Protein AF-A0A7J5J9L0-F1 (afdb_monomer)

Mean predicted aligned error: 13.23 Å

Secondary structure (DSSP, 8-state):
-PPP-PPPGGGG---------GGGEEEEE--TT--TT-PPPEE-TT----SS--TTEEETTSEEEHHHHEEEEE-STT-EEGGGTT--EEEEEEEPPTT-EEEETTEEEEB-TTTEEEETTEEEE-GGGGGG-TT-EEEEEEEEEEPPSSTTPPPEEEEEEEEEEEE--SS-----PPPP-BSSTT--S------SS-EEEEE-HHHHHHHTT-GGGT-SSSSEEEEEEPPEEEEE-TTSSSEEEEEESSHHHHHHHHHTTTTSTTTS-SSHHHHHHHGGGS-S-EEEEEEEESS-GGG-EEEEEEPTT--GGGTTT-B---S-TTT--TT-SS-----

Radius of gyration: 28.11 Å; Cα contacts (8 Å, |Δi|>4): 622; chains: 1; bounding box: 70×34×115 Å

Sequence (339 aa):
TMYGQYTSASDYFTVRRTKASVKSIVNAFTSTNMDENDYPAIITEDGESYDGKSYGCFDYQGVYNVNDSIDAYISGAATVWLKSTNISYTRVFRLLDQNEDYTFNGQPIKTRQGIFEFKDNVLSVKSTNQASAIDEYAAIEVTTTVKPQKEGVKEYEVKNVVFIKAVRPAVNPVFGTVALKPLDAKENFTFAYNSSQARIITLDVRNFEAAIEGRDVIANDNNEYCTFITLNKPVYDAGGSKLVRYESISNQCNQYYWNNGLSQLSNIPAKVTDLAKALETVKNEAVLYYKNGGNNADKDSLFLILTPGANFAQFKNMSLLAGASSYLDWGATEKMTNA

Foldseek 3Di:
DDDDDDDPCPVPDDDDDDDADLVFKFKFWPDPPDDPPDDTQTFDPPGPRPPVDQQQEDAQQDKDQCVNTMFMWGHDPPIGTPVNDPWDKDKDKDWDDQPDQDQDPNDTAGADPVQWDADPRMIHGDPLCSQVQAFHKIKMKMWMWIDDPDPPDDIHIDIGIDIHGHHHDPDDFDAWFQDWAFPDPVPPLPDFFADLAKDKTWTDVSSRSVNSSHPCQQPVALDFAKDKQWWWAFDADPVNPHGDDIDTQCVVVVVLCVVVVVRDRVPVPPDPRVSRRSLSVPAQGKIKMWTRPRSDSVPITIMIMHHRHHGSVRPPDTGRPGHDPPPDDPDDPDDPDDD

Organism: Bacteroides thetaiotaomicron (NCBI:txid818)

Nearest PDB structures (foldseek):
  4j3o-assembly1_C  TM=2.991E-01  e=4.203E-02  Escherichia coli K-12
  3f65-assembly8_H  TM=4.688E-01  e=2.277E+00  Escherichia coli
  3gfu-assembly1_C  TM=3.756E-01  e=2.851E+00  Escherichia coli
  3gew-assembly1_B  TM=3.167E-01  e=3.191E+00  Escherichia coli

pLDDT: mean 71.83, std 16.38, range [22.75, 94.62]

Structure (mmCIF, N/CA/C/O backbone):
data_AF-A0A7J5J9L0-F1
#
_entry.id   AF-A0A7J5J9L0-F1
#
loop_
_atom_site.group_PDB
_atom_site.id
_atom_site.type_symbol
_atom_site.label_atom_id
_atom_site.label_alt_id
_atom_site.label_comp_id
_atom_site.label_asym_id
_atom_site.label_entity_id
_atom_site.label_seq_id
_atom_site.pdbx_PDB_ins_code
_atom_site.Cartn_x
_atom_site.Cartn_y
_atom_site.Cartn_z
_atom_site.occupancy
_atom_site.B_iso_or_equiv
_atom_site.auth_seq_id
_atom_site.auth_comp_id
_atom_site.auth_asym_id
_atom_site.auth_atom_id
_atom_site.pdbx_PDB_model_num
ATOM 1 N N . THR A 1 1 ? 2.197 -9.725 -79.269 1.00 39.50 1 THR A N 1
ATOM 2 C CA . THR A 1 1 ? 3.059 -9.991 -78.099 1.00 39.50 1 THR A CA 1
ATOM 3 C C . THR A 1 1 ? 3.155 -8.699 -77.314 1.00 39.50 1 THR A C 1
ATOM 5 O O . THR A 1 1 ? 3.722 -7.748 -77.835 1.00 39.50 1 THR A O 1
ATOM 8 N N . MET A 1 2 ? 2.486 -8.593 -76.160 1.00 34.38 2 MET A N 1
ATOM 9 C CA . MET A 1 2 ? 2.560 -7.386 -75.324 1.00 34.38 2 MET A CA 1
ATOM 10 C C . MET A 1 2 ? 3.919 -7.349 -74.623 1.00 34.38 2 MET A C 1
ATOM 12 O O . MET A 1 2 ? 4.250 -8.267 -73.877 1.00 34.38 2 MET A O 1
ATOM 16 N N . TYR A 1 3 ? 4.707 -6.309 -74.891 1.00 40.09 3 TYR A N 1
ATOM 17 C CA . TYR A 1 3 ? 5.897 -5.984 -74.112 1.00 40.09 3 TYR A CA 1
ATOM 18 C C . TYR A 1 3 ? 5.454 -5.381 -72.776 1.00 40.09 3 TYR A C 1
ATOM 20 O O . TYR A 1 3 ? 4.673 -4.431 -72.750 1.00 40.09 3 TYR A O 1
ATOM 28 N N . GLY A 1 4 ? 5.924 -5.975 -71.680 1.00 50.28 4 GLY A N 1
ATOM 29 C CA . GLY A 1 4 ? 5.579 -5.582 -70.321 1.00 50.28 4 GLY A CA 1
ATOM 30 C C . GLY A 1 4 ? 6.021 -4.160 -69.988 1.00 50.28 4 GLY A C 1
ATOM 31 O O . GLY A 1 4 ? 7.185 -3.802 -70.151 1.00 50.28 4 GLY A O 1
ATOM 32 N N . GLN A 1 5 ? 5.088 -3.379 -69.458 1.00 48.25 5 GLN A N 1
ATOM 33 C CA . GLN A 1 5 ? 5.399 -2.254 -68.590 1.00 48.25 5 GLN A CA 1
ATOM 34 C C . GLN A 1 5 ? 5.190 -2.739 -67.157 1.00 48.25 5 GLN A C 1
ATOM 36 O O . GLN A 1 5 ? 4.063 -2.989 -66.738 1.00 48.25 5 GLN A O 1
ATOM 41 N N . TYR A 1 6 ? 6.284 -2.935 -66.424 1.00 51.56 6 TYR A N 1
ATOM 42 C CA . TYR A 1 6 ? 6.231 -3.097 -64.977 1.00 51.56 6 TYR A CA 1
ATOM 43 C C . TYR A 1 6 ? 6.195 -1.704 -64.348 1.00 51.56 6 TYR A C 1
ATOM 45 O O . TYR A 1 6 ? 7.098 -0.900 -64.576 1.00 51.56 6 TYR A O 1
ATOM 53 N N . THR A 1 7 ? 5.171 -1.426 -63.548 1.00 49.91 7 THR A N 1
ATOM 54 C CA . THR A 1 7 ? 5.168 -0.309 -62.598 1.00 49.91 7 THR A CA 1
ATOM 55 C C . THR A 1 7 ? 6.139 -0.665 -61.472 1.00 49.91 7 THR A C 1
ATOM 57 O O . THR A 1 7 ? 5.971 -1.703 -60.828 1.00 49.91 7 THR A O 1
ATOM 60 N N . SER A 1 8 ? 7.191 0.126 -61.245 1.00 54.84 8 SER A N 1
ATOM 61 C CA . SER A 1 8 ? 8.093 -0.129 -60.118 1.00 54.84 8 SER A CA 1
ATOM 62 C C . SER A 1 8 ? 7.354 0.113 -58.803 1.00 54.84 8 SER A C 1
ATOM 64 O O . SER A 1 8 ? 6.718 1.144 -58.619 1.00 54.84 8 SER A O 1
ATOM 66 N N . ALA A 1 9 ? 7.477 -0.819 -57.857 1.00 55.97 9 ALA A N 1
ATOM 67 C CA . ALA A 1 9 ? 6.848 -0.774 -56.532 1.00 55.97 9 ALA A CA 1
ATOM 68 C C . ALA A 1 9 ? 7.322 0.388 -55.621 1.00 55.97 9 ALA A C 1
ATOM 70 O O . ALA A 1 9 ? 6.994 0.418 -54.438 1.00 55.97 9 ALA A O 1
ATOM 71 N N . SER A 1 10 ? 8.099 1.340 -56.147 1.00 54.34 10 SER A N 1
ATOM 72 C CA . SER A 1 10 ? 8.588 2.527 -55.436 1.00 54.34 10 SER A CA 1
ATOM 73 C C . SER A 1 10 ? 7.470 3.457 -54.966 1.00 54.34 10 SER A C 1
ATOM 75 O O . SER A 1 10 ? 7.665 4.175 -53.992 1.00 54.34 10 SER A O 1
ATOM 77 N N . ASP A 1 11 ? 6.298 3.403 -55.603 1.00 47.88 11 ASP A N 1
ATOM 78 C CA . ASP A 1 11 ? 5.160 4.276 -55.281 1.00 47.88 11 ASP A CA 1
ATOM 79 C C . ASP A 1 11 ? 4.372 3.813 -54.038 1.00 47.88 11 ASP A C 1
ATOM 81 O O . ASP A 1 11 ? 3.446 4.493 -53.604 1.00 47.88 11 ASP A O 1
ATOM 85 N N . TYR A 1 12 ? 4.748 2.674 -53.436 1.00 51.12 12 TYR A N 1
ATOM 86 C CA . TYR A 1 12 ? 4.038 2.061 -52.304 1.00 51.12 12 TYR A CA 1
ATOM 87 C C . TYR A 1 12 ? 4.840 2.002 -50.993 1.00 51.12 12 TYR A C 1
ATOM 89 O O . TYR A 1 12 ? 4.328 1.489 -49.997 1.00 51.12 12 TYR A O 1
ATOM 97 N N . PHE A 1 13 ? 6.067 2.537 -50.939 1.00 47.81 13 PHE A N 1
ATOM 98 C CA . PHE A 1 13 ? 6.868 2.538 -49.708 1.00 47.81 13 PHE A CA 1
ATOM 99 C C . PHE A 1 13 ? 7.245 3.947 -49.261 1.00 47.81 13 PHE A C 1
ATOM 101 O O . PHE A 1 13 ? 8.077 4.621 -49.865 1.00 47.81 13 PHE A O 1
ATOM 108 N N . THR A 1 14 ? 6.718 4.358 -48.111 1.00 49.88 14 THR A N 1
ATOM 109 C CA . THR A 1 14 ? 7.241 5.518 -47.390 1.00 49.88 14 THR A CA 1
ATOM 110 C C . THR A 1 14 ? 8.507 5.101 -46.640 1.00 49.88 14 THR A C 1
ATOM 112 O O . THR A 1 14 ? 8.437 4.502 -45.568 1.00 49.88 14 THR A O 1
ATOM 115 N N . VAL A 1 15 ? 9.685 5.420 -47.181 1.00 49.12 15 VAL A N 1
ATOM 116 C CA . VAL A 1 15 ? 10.963 5.209 -46.482 1.00 49.12 15 VAL A CA 1
ATOM 117 C C . VAL A 1 15 ? 11.216 6.385 -45.537 1.00 49.12 15 VAL A C 1
ATOM 119 O O . VAL A 1 15 ? 11.607 7.469 -45.967 1.00 49.12 15 VAL A O 1
ATOM 122 N N . ARG A 1 16 ? 11.014 6.190 -44.228 1.00 53.09 16 ARG A N 1
ATOM 123 C CA . ARG A 1 16 ? 11.429 7.165 -43.205 1.00 53.09 16 ARG A CA 1
ATOM 124 C C . ARG A 1 16 ? 12.833 6.825 -42.710 1.00 53.09 16 ARG A C 1
ATOM 126 O O . ARG A 1 16 ? 13.044 5.796 -42.077 1.00 53.09 16 ARG A O 1
ATOM 133 N N . ARG A 1 17 ? 13.804 7.703 -42.976 1.00 53.31 17 ARG A N 1
ATOM 134 C CA . ARG A 1 17 ? 15.160 7.613 -42.413 1.00 53.31 17 ARG A CA 1
ATOM 135 C C . ARG A 1 17 ? 15.233 8.484 -41.163 1.00 53.31 17 ARG A C 1
ATOM 137 O O . ARG A 1 17 ? 15.231 9.704 -41.277 1.00 53.31 17 ARG A O 1
ATOM 144 N N . THR A 1 18 ? 15.335 7.868 -39.988 1.00 59.62 18 THR A N 1
ATOM 145 C CA . THR A 1 18 ? 15.669 8.585 -38.748 1.00 59.62 18 THR A CA 1
ATOM 146 C C . THR A 1 18 ? 17.132 8.342 -38.384 1.00 59.62 18 THR A C 1
ATOM 148 O O . THR A 1 18 ? 17.668 7.259 -38.633 1.00 59.62 18 THR A O 1
ATOM 151 N N . LYS A 1 19 ? 17.811 9.352 -37.833 1.00 62.31 19 LYS A N 1
ATOM 152 C CA . LYS A 1 19 ? 19.174 9.204 -37.310 1.00 62.31 19 LYS A CA 1
ATOM 153 C C . LYS A 1 19 ? 19.069 8.896 -35.821 1.00 62.31 19 LYS A C 1
ATOM 155 O O . LYS A 1 19 ? 18.691 9.772 -35.054 1.00 62.31 19 LYS A O 1
ATOM 160 N N . ALA A 1 20 ? 19.442 7.684 -35.421 1.00 62.50 20 ALA A N 1
ATOM 161 C CA . ALA A 1 20 ? 19.651 7.376 -34.014 1.00 62.50 20 ALA A CA 1
ATOM 162 C C . ALA A 1 20 ? 20.987 7.978 -33.553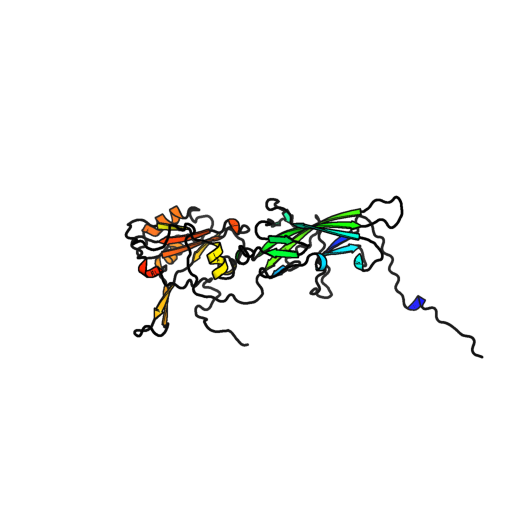 1.00 62.50 20 ALA A C 1
ATOM 164 O O . ALA A 1 20 ? 22.017 7.849 -34.219 1.00 62.50 20 ALA A O 1
ATOM 165 N N . SER A 1 21 ? 20.963 8.663 -32.421 1.00 65.44 21 SER A N 1
ATOM 166 C CA . SER A 1 21 ? 22.127 9.164 -31.707 1.00 65.44 21 SER A CA 1
ATOM 167 C C . SER A 1 21 ? 21.955 8.878 -30.223 1.00 65.44 21 SER A C 1
ATOM 169 O O . SER A 1 21 ? 20.862 8.546 -29.775 1.00 65.44 21 SER A O 1
ATOM 171 N N . VAL A 1 22 ? 23.024 9.071 -29.458 1.00 59.97 22 VAL A N 1
ATOM 172 C CA . VAL A 1 22 ? 23.001 8.900 -28.003 1.00 59.97 22 VAL A CA 1
ATOM 173 C C . VAL A 1 22 ? 21.864 9.697 -27.350 1.00 59.97 22 VAL A C 1
ATOM 175 O O . VAL A 1 22 ? 21.055 9.159 -26.613 1.00 59.97 22 VAL A O 1
ATOM 178 N N . LYS A 1 23 ? 21.677 10.956 -27.753 1.00 68.81 23 LYS A N 1
ATOM 179 C CA . LYS A 1 23 ? 20.629 11.823 -27.192 1.00 68.81 23 LYS A CA 1
ATOM 180 C C . LYS A 1 23 ? 19.210 11.470 -27.636 1.00 68.81 23 LYS A C 1
ATOM 182 O O . LYS A 1 23 ? 18.266 12.085 -27.162 1.00 68.81 23 LYS A O 1
ATOM 187 N N . SER A 1 24 ? 19.063 10.556 -28.591 1.00 75.44 24 SER A N 1
ATOM 188 C CA . SER A 1 24 ? 17.772 10.246 -29.192 1.00 75.44 24 SER A CA 1
ATOM 189 C C . SER A 1 24 ? 17.268 8.853 -28.839 1.00 75.44 24 SER A C 1
ATOM 191 O O . SER A 1 24 ? 16.318 8.424 -29.466 1.00 75.44 24 SER A O 1
ATOM 193 N N . ILE A 1 25 ? 17.904 8.093 -27.945 1.00 80.19 25 ILE A N 1
ATOM 194 C CA . ILE A 1 25 ? 17.360 6.805 -27.488 1.00 80.19 25 ILE A CA 1
ATOM 195 C C . ILE A 1 25 ? 16.854 6.999 -26.069 1.00 80.19 25 ILE A C 1
ATOM 197 O O . ILE A 1 25 ? 17.624 7.356 -25.184 1.00 80.19 25 ILE A O 1
ATOM 201 N N . VAL A 1 26 ? 15.559 6.776 -25.873 1.00 79.75 26 VAL A N 1
ATOM 202 C CA . VAL A 1 26 ? 14.883 6.989 -24.590 1.00 79.75 26 VAL A CA 1
ATOM 203 C C . VAL A 1 26 ? 14.076 5.753 -24.210 1.00 79.75 26 VAL A C 1
ATOM 205 O O . VAL A 1 26 ? 13.593 5.026 -25.085 1.00 79.75 26 VAL A O 1
ATOM 208 N N . ASN A 1 27 ? 13.941 5.505 -22.907 1.00 81.75 27 ASN A N 1
ATOM 209 C CA . ASN A 1 27 ? 13.048 4.473 -22.394 1.00 81.75 27 ASN A CA 1
ATOM 210 C C . ASN A 1 27 ? 11.635 5.022 -22.231 1.00 81.75 27 ASN A C 1
ATOM 212 O O . ASN A 1 27 ? 11.445 6.194 -21.902 1.00 81.75 27 ASN A O 1
ATOM 216 N N . ALA A 1 28 ? 10.650 4.162 -22.469 1.00 79.62 28 ALA A N 1
ATOM 217 C CA . ALA A 1 28 ? 9.250 4.532 -22.373 1.00 79.62 28 ALA A CA 1
ATOM 218 C C . ALA A 1 28 ? 8.378 3.334 -21.988 1.00 79.62 28 ALA A C 1
ATOM 220 O O . ALA A 1 28 ? 8.704 2.182 -22.300 1.00 79.62 28 ALA A O 1
ATOM 221 N N . PHE A 1 29 ? 7.250 3.613 -21.339 1.00 79.38 29 PHE A N 1
ATOM 222 C CA . PHE A 1 29 ? 6.207 2.608 -21.157 1.00 79.38 29 PHE A CA 1
ATOM 223 C C . PHE A 1 29 ? 5.585 2.243 -22.510 1.00 79.38 29 PHE A C 1
ATOM 225 O O . PHE A 1 29 ? 5.386 3.095 -23.369 1.00 79.38 29 PHE A O 1
ATOM 232 N N . THR A 1 30 ? 5.273 0.966 -22.703 1.00 75.56 30 THR A N 1
ATOM 233 C CA . THR A 1 30 ? 4.756 0.407 -23.968 1.00 75.56 30 THR A CA 1
ATOM 234 C C . THR A 1 30 ? 3.252 0.126 -23.937 1.00 75.56 30 THR A C 1
ATOM 236 O O . THR A 1 30 ? 2.756 -0.618 -24.780 1.00 75.56 30 THR A O 1
ATOM 239 N N . SER A 1 31 ? 2.535 0.670 -22.946 1.00 64.75 31 SER A N 1
ATOM 240 C CA . SER A 1 31 ? 1.181 0.240 -22.579 1.00 64.75 31 SER A CA 1
ATOM 241 C C . SER A 1 31 ? 0.209 0.188 -23.760 1.00 64.75 31 SER A C 1
ATOM 243 O O . SER A 1 31 ? 0.094 1.141 -24.524 1.00 64.75 31 SER A O 1
ATOM 245 N N . THR A 1 32 ? -0.557 -0.900 -23.836 1.00 49.41 32 THR A N 1
ATOM 246 C CA . THR A 1 32 ? -1.556 -1.184 -24.881 1.00 49.41 32 THR A CA 1
ATOM 247 C C . THR A 1 32 ? -2.878 -0.428 -24.722 1.00 49.41 32 THR A C 1
ATOM 249 O O . THR A 1 32 ? -3.725 -0.523 -25.602 1.00 49.41 32 THR A O 1
ATOM 252 N N . ASN A 1 33 ? -3.070 0.292 -23.613 1.00 51.16 33 ASN A N 1
ATOM 253 C CA . ASN A 1 33 ? -4.317 0.991 -23.273 1.00 51.16 33 ASN A CA 1
ATOM 254 C C . ASN A 1 33 ? -4.223 2.512 -23.492 1.00 51.16 33 ASN A C 1
ATOM 256 O O . ASN A 1 33 ? -4.966 3.263 -22.866 1.00 51.16 33 ASN A O 1
ATOM 260 N N . MET A 1 34 ? -3.278 2.974 -24.315 1.00 53.22 34 MET A N 1
ATOM 261 C CA . MET A 1 34 ? -3.197 4.384 -24.697 1.00 53.22 34 MET A CA 1
ATOM 262 C C . MET A 1 34 ? -4.278 4.704 -25.722 1.00 53.22 34 MET A C 1
ATOM 264 O O . MET A 1 34 ? -4.490 3.937 -26.664 1.00 53.22 34 MET A O 1
ATOM 268 N N . ASP A 1 35 ? -4.938 5.844 -25.538 1.00 53.62 35 ASP A N 1
ATOM 269 C CA . ASP A 1 35 ? -5.724 6.444 -26.607 1.00 53.62 35 ASP A CA 1
ATOM 270 C C . ASP A 1 35 ? -4.784 6.794 -27.774 1.00 53.62 35 ASP A C 1
ATOM 272 O O . ASP A 1 35 ? -3.584 6.994 -27.577 1.00 53.62 35 ASP A O 1
ATOM 276 N N . GLU A 1 36 ? -5.292 6.888 -29.000 1.00 48.09 36 GLU A N 1
ATOM 277 C CA . GLU A 1 36 ? -4.458 7.089 -30.205 1.00 48.09 36 GLU A CA 1
ATOM 278 C C . GLU A 1 36 ? -3.620 8.387 -30.186 1.00 48.09 36 GLU A C 1
ATOM 280 O O . GLU A 1 36 ? -2.681 8.550 -30.968 1.00 48.09 36 GLU A O 1
ATOM 285 N N . ASN A 1 37 ? -3.942 9.291 -29.257 1.00 52.94 37 ASN A N 1
ATOM 286 C CA . ASN A 1 37 ? -3.277 10.569 -29.033 1.00 52.94 37 ASN A CA 1
ATOM 287 C C . ASN A 1 37 ? -2.330 10.577 -27.814 1.00 52.94 37 ASN A C 1
ATOM 289 O O . ASN A 1 37 ? -1.625 11.568 -27.608 1.00 52.94 37 ASN A O 1
ATOM 293 N N . ASP A 1 38 ? -2.284 9.501 -27.019 1.00 57.00 38 ASP A N 1
ATOM 294 C CA . ASP A 1 38 ? -1.392 9.371 -25.867 1.00 57.00 38 ASP A CA 1
ATOM 295 C C . ASP A 1 38 ? -0.069 8.711 -26.281 1.00 57.00 38 ASP A C 1
ATOM 297 O O . ASP A 1 38 ? 0.012 7.534 -26.630 1.00 57.00 38 ASP A O 1
ATOM 301 N N . TYR A 1 39 ? 1.000 9.505 -26.256 1.00 57.66 39 TYR A N 1
ATOM 302 C CA . TYR A 1 39 ? 2.359 9.040 -26.520 1.00 57.66 39 TYR A CA 1
ATOM 303 C C . TYR A 1 39 ? 2.947 8.320 -25.298 1.00 57.66 39 TYR A C 1
ATOM 305 O O . TYR A 1 39 ? 2.586 8.633 -24.158 1.00 57.66 39 TYR A O 1
ATOM 313 N N . PRO A 1 40 ? 3.906 7.395 -25.501 1.00 62.69 40 PRO A N 1
ATOM 314 C CA . PRO A 1 40 ? 4.523 6.677 -24.400 1.00 62.69 40 PRO A CA 1
ATOM 315 C C . PRO A 1 40 ? 5.248 7.650 -23.467 1.00 62.69 40 PRO A C 1
ATOM 317 O O . PRO A 1 40 ? 6.054 8.464 -23.926 1.00 62.69 40 PRO A O 1
ATOM 320 N N . ALA A 1 41 ? 4.956 7.570 -22.163 1.00 64.94 41 ALA A N 1
ATOM 321 C CA . ALA A 1 41 ? 5.570 8.443 -21.168 1.00 64.94 41 ALA A CA 1
ATOM 322 C C . ALA A 1 41 ? 7.091 8.315 -21.237 1.00 64.94 41 ALA A C 1
ATOM 324 O O . ALA A 1 41 ? 7.650 7.230 -21.048 1.00 64.94 41 ALA A O 1
ATOM 325 N N . ILE A 1 42 ? 7.740 9.428 -21.577 1.00 66.19 42 ILE A N 1
ATOM 326 C CA . ILE A 1 42 ? 9.189 9.501 -21.710 1.00 66.19 42 ILE A CA 1
ATOM 327 C C . ILE A 1 42 ? 9.773 9.497 -20.307 1.00 66.19 42 ILE A C 1
ATOM 329 O O . ILE A 1 42 ? 9.471 10.371 -19.495 1.00 66.19 42 ILE A O 1
ATOM 333 N N . ILE A 1 43 ? 10.614 8.507 -20.039 1.00 65.88 43 ILE A N 1
ATOM 334 C CA . ILE A 1 43 ? 11.257 8.328 -18.747 1.00 65.88 43 ILE A CA 1
ATOM 335 C C . ILE A 1 43 ? 12.667 8.897 -18.892 1.00 65.88 43 ILE A C 1
ATOM 337 O O . ILE A 1 43 ? 13.555 8.209 -19.386 1.00 65.88 43 ILE A O 1
ATOM 341 N N . THR A 1 44 ? 12.857 10.164 -18.535 1.00 58.94 44 THR A N 1
ATOM 342 C CA . THR A 1 44 ? 14.167 10.838 -18.504 1.00 58.94 44 THR A CA 1
ATOM 343 C C . THR A 1 44 ? 14.258 11.728 -17.270 1.00 58.94 44 THR A C 1
ATOM 345 O O . THR A 1 44 ? 13.229 12.216 -16.809 1.00 58.94 44 THR A O 1
ATOM 348 N N . GLU A 1 45 ? 15.474 11.980 -16.777 1.00 50.00 45 GLU A N 1
ATOM 349 C CA . GLU A 1 45 ? 15.756 12.841 -15.608 1.00 50.00 45 GLU A CA 1
ATOM 350 C C . GLU A 1 45 ? 15.112 14.242 -15.720 1.00 50.00 45 GLU A C 1
ATOM 352 O O . GLU A 1 45 ? 14.626 14.773 -14.727 1.00 50.00 45 GLU A O 1
ATOM 357 N N . ASP A 1 46 ? 15.000 14.774 -16.945 1.00 43.28 46 ASP A N 1
ATOM 358 C CA . ASP A 1 46 ? 14.410 16.087 -17.262 1.00 43.28 46 ASP A CA 1
ATOM 359 C C . ASP A 1 46 ? 12.957 16.021 -17.805 1.00 43.28 46 ASP A C 1
ATOM 361 O O . ASP A 1 46 ? 12.446 16.997 -18.354 1.00 43.28 46 ASP A O 1
ATOM 365 N N . GLY A 1 47 ? 12.299 14.856 -17.767 1.00 46.53 47 GLY A N 1
ATOM 366 C CA . GLY A 1 47 ? 10.997 14.651 -18.418 1.00 46.53 47 GLY A CA 1
ATOM 367 C C . GLY A 1 47 ? 9.801 15.153 -17.597 1.00 46.53 47 GLY A C 1
ATOM 368 O O . GLY A 1 47 ? 9.635 14.763 -16.448 1.00 46.53 47 GLY A O 1
ATOM 369 N N . GLU A 1 48 ? 8.891 15.922 -18.209 1.00 42.31 48 GLU A N 1
ATOM 370 C CA . GLU A 1 48 ? 7.639 16.396 -17.572 1.00 42.31 48 GLU A CA 1
ATOM 371 C C . GLU A 1 48 ? 6.564 15.297 -17.381 1.00 42.31 48 GLU A C 1
ATOM 373 O O . GLU A 1 48 ? 5.501 15.536 -16.814 1.00 42.31 48 GLU A O 1
ATOM 378 N N . SER A 1 49 ? 6.807 14.067 -17.847 1.00 45.91 49 SER A N 1
ATOM 379 C CA . SER A 1 49 ? 5.766 13.056 -18.100 1.00 45.91 49 SER A CA 1
ATOM 380 C C . SER A 1 49 ? 5.344 12.202 -16.889 1.00 45.91 49 SER A C 1
ATOM 382 O O . SER A 1 49 ? 4.999 11.028 -17.047 1.00 45.91 49 SER A O 1
ATOM 384 N N . TYR A 1 50 ? 5.297 12.781 -15.692 1.00 47.41 50 TYR A N 1
ATOM 385 C CA . TYR A 1 50 ? 4.523 12.219 -14.577 1.00 47.41 50 TYR A CA 1
ATOM 386 C C . TYR A 1 50 ? 3.258 13.052 -14.399 1.00 47.41 50 TYR A C 1
ATOM 388 O O . TYR A 1 50 ? 3.031 13.705 -13.387 1.00 47.41 50 TYR A O 1
ATOM 396 N N . ASP A 1 51 ? 2.448 13.071 -15.453 1.00 40.56 51 ASP A N 1
ATOM 397 C CA . ASP A 1 51 ? 1.220 13.864 -15.565 1.00 40.56 51 ASP A CA 1
ATOM 398 C C . ASP A 1 51 ? 0.045 13.236 -14.784 1.00 40.56 51 ASP A C 1
ATOM 400 O O . ASP A 1 51 ? -1.089 13.200 -15.242 1.00 40.56 51 ASP A O 1
ATOM 404 N N . GLY A 1 52 ? 0.313 12.582 -13.645 1.00 45.56 52 GLY A N 1
ATOM 405 C CA . GLY A 1 52 ? -0.710 11.827 -12.903 1.00 45.56 52 GLY A CA 1
ATOM 406 C C . GLY A 1 52 ? -1.382 10.695 -13.705 1.00 45.56 52 GLY A C 1
ATOM 407 O O . GLY A 1 52 ? -2.320 10.067 -13.216 1.00 45.56 52 GLY A O 1
ATOM 408 N N . LYS A 1 53 ? -0.909 10.419 -14.927 1.00 48.09 53 LYS A N 1
ATOM 409 C CA . LYS A 1 53 ? -1.389 9.348 -15.799 1.00 48.09 53 LYS A CA 1
ATOM 410 C C . LYS A 1 53 ? -0.959 7.999 -15.219 1.00 48.09 53 LYS A C 1
ATOM 412 O O . LYS A 1 53 ? 0.174 7.849 -14.768 1.00 48.09 53 LYS A O 1
ATOM 417 N N . SER A 1 54 ? -1.854 7.011 -15.245 1.00 53.78 54 SER A N 1
ATOM 418 C CA . SER A 1 54 ? -1.696 5.670 -14.646 1.00 53.78 54 SER A CA 1
ATOM 419 C C . SER A 1 54 ? -0.692 4.757 -15.375 1.00 53.78 54 SER A C 1
ATOM 421 O O . SER A 1 54 ? -0.925 3.558 -15.536 1.00 53.78 54 SER A O 1
ATOM 423 N N . TYR A 1 55 ? 0.420 5.304 -15.867 1.00 61.00 55 TYR A N 1
ATOM 424 C CA . TYR A 1 55 ? 1.471 4.511 -16.489 1.00 61.00 55 TYR A CA 1
ATOM 425 C C . TYR A 1 55 ? 2.211 3.718 -15.415 1.00 61.00 55 TYR A C 1
ATOM 427 O O . TYR A 1 55 ? 2.646 4.270 -14.408 1.00 61.00 55 TYR A O 1
ATOM 435 N N . GLY A 1 56 ? 2.323 2.405 -15.619 1.00 73.19 56 GLY A N 1
ATOM 436 C CA . GLY A 1 56 ? 2.945 1.526 -14.636 1.00 73.19 56 GLY A CA 1
ATOM 437 C C . GLY A 1 56 ? 2.105 1.348 -13.378 1.00 73.19 56 GLY A C 1
ATOM 438 O O . GLY A 1 56 ? 2.625 1.474 -12.281 1.00 73.19 56 GLY A O 1
ATOM 439 N N . CYS A 1 57 ? 0.813 1.063 -13.502 1.00 80.31 57 CYS A N 1
ATOM 440 C CA . CYS A 1 57 ? 0.018 0.564 -12.382 1.00 80.31 57 CYS A CA 1
ATOM 441 C C . CYS A 1 57 ? -0.188 -0.946 -12.514 1.00 80.31 57 CYS A C 1
ATOM 443 O O . CYS A 1 57 ? -0.352 -1.460 -13.622 1.00 80.31 57 CYS A O 1
ATOM 445 N N . PHE A 1 58 ? -0.208 -1.652 -11.390 1.00 84.38 58 PHE A N 1
ATOM 446 C CA . PHE A 1 58 ? -0.565 -3.065 -11.351 1.00 84.38 58 PHE A CA 1
ATOM 447 C C . PHE A 1 58 ? -1.414 -3.368 -10.127 1.00 84.38 58 PHE A C 1
ATOM 449 O O . PHE A 1 58 ? -1.304 -2.691 -9.106 1.00 84.38 58 PHE A O 1
ATOM 456 N N . ASP A 1 59 ? -2.269 -4.380 -10.250 1.00 87.75 59 ASP A N 1
ATOM 457 C CA . ASP A 1 59 ? -3.018 -4.909 -9.116 1.00 87.75 59 ASP A CA 1
ATOM 458 C C . ASP A 1 59 ? -2.034 -5.297 -8.007 1.00 87.75 59 ASP A C 1
ATOM 460 O O . ASP A 1 59 ? -1.106 -6.069 -8.248 1.00 87.75 59 ASP A O 1
ATOM 464 N N . TYR A 1 60 ? -2.233 -4.769 -6.801 1.00 87.06 60 TYR A N 1
ATOM 465 C CA . TYR A 1 60 ? -1.397 -5.059 -5.638 1.00 87.06 60 TYR A CA 1
ATOM 466 C C . TYR A 1 60 ? -1.320 -6.562 -5.298 1.00 87.06 60 TYR A C 1
ATOM 468 O O . TYR A 1 60 ? -0.362 -6.993 -4.654 1.00 87.06 60 TYR A O 1
ATOM 476 N N . GLN A 1 61 ? -2.298 -7.367 -5.731 1.00 88.69 61 GLN A N 1
ATOM 477 C CA . GLN A 1 61 ? -2.284 -8.831 -5.602 1.00 88.69 61 GLN A CA 1
ATOM 478 C C . GLN A 1 61 ? -1.664 -9.548 -6.807 1.00 88.69 61 GLN A C 1
ATOM 480 O O . GLN A 1 61 ? -1.391 -10.749 -6.747 1.00 88.69 61 GLN A O 1
ATOM 485 N N . GLY A 1 62 ? -1.471 -8.826 -7.906 1.00 91.00 62 GLY A N 1
ATOM 486 C CA . GLY A 1 62 ? -0.962 -9.338 -9.162 1.00 91.00 62 GLY A CA 1
ATOM 487 C C . GLY A 1 62 ? 0.555 -9.249 -9.294 1.00 91.00 62 GLY A C 1
ATOM 488 O O . GLY A 1 62 ? 1.309 -9.001 -8.350 1.00 91.00 62 GLY A O 1
ATOM 489 N N . VAL A 1 63 ? 0.995 -9.458 -10.531 1.00 92.56 63 VAL A N 1
ATOM 490 C CA . VAL A 1 63 ? 2.392 -9.347 -10.946 1.00 92.56 63 VAL A CA 1
ATOM 491 C C . VAL A 1 63 ? 2.500 -8.408 -12.142 1.00 92.56 63 VAL A C 1
ATOM 493 O O . VAL A 1 63 ? 1.564 -8.282 -12.932 1.00 92.56 63 VAL A O 1
ATOM 496 N N . TYR A 1 64 ? 3.658 -7.781 -12.306 1.00 90.56 64 TYR A N 1
ATOM 497 C CA . TYR A 1 64 ? 3.932 -6.829 -13.370 1.00 90.56 64 TYR A CA 1
ATOM 498 C C . TYR A 1 64 ? 5.237 -7.181 -14.083 1.00 90.56 64 TYR A C 1
ATOM 500 O O . TYR A 1 64 ? 6.330 -7.051 -13.527 1.00 90.56 64 TYR A O 1
ATOM 508 N N . ASN A 1 65 ? 5.133 -7.648 -15.328 1.00 92.00 65 ASN A N 1
ATOM 509 C CA . ASN A 1 65 ? 6.298 -7.971 -16.145 1.00 92.00 65 ASN A CA 1
ATOM 510 C C . ASN A 1 65 ? 6.884 -6.698 -16.769 1.00 92.00 65 ASN A C 1
ATOM 512 O O . ASN A 1 65 ? 6.289 -6.091 -17.668 1.00 92.00 65 ASN A O 1
ATOM 516 N N . VAL A 1 66 ? 8.081 -6.305 -16.327 1.00 90.25 66 VAL A N 1
ATOM 517 C CA . VAL A 1 66 ? 8.718 -5.078 -16.824 1.00 90.25 66 VAL A CA 1
ATOM 518 C C . VAL A 1 66 ? 9.292 -5.241 -18.233 1.00 90.25 66 VAL A C 1
ATOM 520 O O . VAL A 1 66 ? 9.379 -4.253 -18.959 1.00 90.25 66 VAL A O 1
ATOM 523 N N . ASN A 1 67 ? 9.608 -6.469 -18.671 1.00 89.00 67 ASN A N 1
ATOM 524 C CA . ASN A 1 67 ? 10.082 -6.721 -20.040 1.00 89.00 67 ASN A CA 1
ATOM 525 C C . ASN A 1 67 ? 9.021 -6.417 -21.098 1.00 89.00 67 ASN A C 1
ATOM 527 O O . ASN A 1 67 ? 9.364 -5.935 -22.186 1.00 89.00 67 ASN A O 1
ATOM 531 N N . ASP A 1 68 ? 7.767 -6.722 -20.770 1.00 86.25 68 ASP A N 1
ATOM 532 C CA . ASP A 1 68 ? 6.617 -6.536 -21.655 1.00 86.25 68 ASP A CA 1
ATOM 533 C C . ASP A 1 68 ? 6.128 -5.090 -21.626 1.00 86.25 68 ASP A C 1
ATOM 535 O O . ASP A 1 68 ? 5.523 -4.631 -22.588 1.00 86.25 68 ASP A O 1
ATOM 539 N N . SER A 1 69 ? 6.414 -4.378 -20.533 1.00 83.75 69 SER A N 1
ATOM 540 C CA . SER A 1 69 ? 5.816 -3.078 -20.242 1.00 83.75 69 SER A CA 1
ATOM 541 C C . SER A 1 69 ? 6.728 -1.888 -20.523 1.00 83.75 69 SER A C 1
ATOM 543 O O . SER A 1 69 ? 6.220 -0.787 -20.731 1.00 83.75 69 SER A O 1
ATOM 545 N N . ILE A 1 70 ? 8.051 -2.065 -20.562 1.00 86.50 70 ILE A N 1
ATOM 546 C CA . ILE A 1 70 ? 9.014 -0.963 -20.726 1.00 86.50 70 ILE A CA 1
ATOM 547 C C . ILE A 1 70 ? 9.987 -1.287 -21.841 1.00 86.50 70 ILE A C 1
ATOM 549 O O . ILE A 1 70 ? 10.709 -2.269 -21.742 1.00 86.50 70 ILE A O 1
ATOM 553 N N . ASP A 1 71 ? 10.100 -0.436 -22.853 1.00 88.19 71 ASP A N 1
ATOM 554 C CA . ASP A 1 71 ? 11.026 -0.628 -23.974 1.00 88.19 71 ASP A CA 1
ATOM 555 C C . ASP A 1 71 ? 11.756 0.677 -24.308 1.00 88.19 71 ASP A C 1
ATOM 557 O O . ASP A 1 71 ? 11.623 1.683 -23.608 1.00 88.19 71 ASP A O 1
ATOM 561 N N . ALA A 1 72 ? 12.593 0.645 -25.336 1.00 86.38 72 ALA A N 1
ATOM 562 C CA . ALA A 1 72 ? 13.346 1.790 -25.809 1.00 86.38 72 ALA A CA 1
ATOM 563 C C . ALA A 1 72 ? 12.935 2.162 -27.233 1.00 86.38 72 ALA A C 1
ATOM 565 O O . ALA A 1 72 ? 12.651 1.303 -28.075 1.00 86.38 72 ALA A O 1
ATOM 566 N N . TYR A 1 73 ? 12.938 3.458 -27.518 1.00 82.94 73 TYR A N 1
ATOM 567 C CA . TYR A 1 73 ? 12.641 3.979 -28.844 1.00 82.94 73 TYR A CA 1
ATOM 568 C C . TYR A 1 73 ? 13.587 5.115 -29.226 1.00 82.94 73 TYR A C 1
ATOM 570 O O . TYR A 1 73 ? 14.229 5.741 -28.381 1.00 82.94 73 TYR A O 1
ATOM 578 N N . ILE A 1 74 ? 13.683 5.362 -30.530 1.00 81.94 74 ILE A N 1
ATOM 579 C CA . ILE A 1 74 ? 14.418 6.481 -31.103 1.00 81.94 74 ILE A CA 1
ATOM 580 C C . ILE A 1 74 ? 13.494 7.702 -31.113 1.00 81.94 74 ILE A C 1
ATOM 582 O O . ILE A 1 74 ? 12.572 7.767 -31.933 1.00 81.94 74 ILE A O 1
ATOM 586 N N . SER A 1 75 ? 13.739 8.654 -30.216 1.00 75.75 75 SER A N 1
ATOM 587 C CA . SER A 1 75 ? 13.042 9.932 -30.138 1.00 75.75 75 SER A CA 1
ATOM 588 C C . SER A 1 75 ? 13.354 10.838 -31.331 1.00 75.75 75 SER A C 1
ATOM 590 O O . SER A 1 75 ? 14.444 10.826 -31.909 1.00 75.75 75 SER A O 1
ATOM 592 N N . GLY A 1 76 ? 12.341 11.590 -31.759 1.00 70.69 76 GLY A N 1
ATOM 593 C CA . GLY A 1 76 ? 12.361 12.429 -32.955 1.00 70.69 76 GLY A CA 1
ATOM 594 C C . GLY A 1 76 ? 10.979 12.490 -33.607 1.00 70.69 76 GLY A C 1
ATOM 595 O O . GLY A 1 76 ? 10.033 11.885 -33.118 1.00 70.69 76 GLY A O 1
ATOM 596 N N . ALA A 1 77 ? 10.857 13.172 -34.748 1.00 65.56 77 ALA A N 1
ATOM 597 C CA . ALA A 1 77 ? 9.561 13.455 -35.387 1.00 65.56 77 ALA A CA 1
ATOM 598 C C . ALA A 1 77 ? 8.718 12.219 -35.775 1.00 65.56 77 ALA A C 1
ATOM 600 O O . ALA A 1 77 ? 7.535 12.354 -36.062 1.00 65.56 77 ALA A O 1
ATOM 601 N N . ALA A 1 78 ? 9.320 11.029 -35.837 1.00 63.75 78 ALA A N 1
ATOM 602 C CA . ALA A 1 78 ? 8.653 9.803 -36.267 1.00 63.75 78 ALA A CA 1
ATOM 603 C C . ALA A 1 78 ? 8.671 8.670 -35.226 1.00 63.75 78 ALA A C 1
ATOM 605 O O . ALA A 1 78 ? 8.250 7.585 -35.605 1.00 63.75 78 ALA A O 1
ATOM 606 N N . THR A 1 79 ? 9.178 8.902 -34.000 1.00 76.50 79 THR A N 1
ATOM 607 C CA . THR A 1 79 ? 9.218 7.973 -32.842 1.00 76.50 79 THR A CA 1
ATOM 608 C C . THR A 1 79 ? 9.220 6.480 -33.206 1.00 76.50 79 THR A C 1
ATOM 610 O O . THR A 1 79 ? 8.175 5.881 -33.439 1.00 76.50 79 THR A O 1
ATOM 613 N N . VAL A 1 80 ? 10.401 5.849 -33.235 1.00 79.25 80 VAL A N 1
ATOM 614 C CA . VAL A 1 80 ? 10.549 4.458 -33.715 1.00 79.25 80 VAL A CA 1
ATOM 615 C C . VAL A 1 80 ? 11.031 3.530 -32.604 1.00 79.25 80 VAL A C 1
ATOM 617 O O . VAL A 1 80 ? 12.148 3.694 -32.120 1.00 79.25 80 VAL A O 1
ATOM 620 N N . TRP A 1 81 ? 10.236 2.525 -32.230 1.00 84.62 81 TRP A N 1
ATOM 621 C CA . TRP A 1 81 ? 10.638 1.488 -31.267 1.00 84.62 81 TRP A CA 1
ATOM 622 C C . TRP A 1 81 ? 11.875 0.720 -31.732 1.00 84.62 81 TRP A C 1
ATOM 624 O O . TRP A 1 81 ? 11.926 0.290 -32.884 1.00 84.62 81 TRP A O 1
ATOM 634 N N . LEU A 1 82 ? 12.840 0.476 -30.837 1.00 84.75 82 LEU A N 1
ATOM 635 C CA . LEU A 1 82 ? 14.052 -0.270 -31.187 1.00 84.75 82 LEU A CA 1
ATOM 636 C C . LEU A 1 82 ? 13.737 -1.700 -31.647 1.00 84.75 82 LEU A C 1
ATOM 638 O O . LEU A 1 82 ? 14.322 -2.137 -32.637 1.00 84.75 82 LEU A O 1
ATOM 642 N N . LYS A 1 83 ? 12.760 -2.384 -31.031 1.00 86.00 83 LYS A N 1
ATOM 643 C CA . LYS A 1 83 ? 12.273 -3.713 -31.468 1.00 86.00 83 LYS A CA 1
ATOM 644 C C . LYS A 1 83 ? 11.734 -3.748 -32.898 1.00 86.00 83 LYS A C 1
ATOM 646 O O . LYS A 1 83 ? 11.711 -4.808 -33.511 1.00 86.00 83 LYS A O 1
ATOM 651 N N . SER A 1 84 ? 11.308 -2.604 -33.431 1.00 83.94 84 SER A N 1
ATOM 652 C CA . SER A 1 84 ? 10.824 -2.472 -34.810 1.00 83.94 84 SER A CA 1
ATOM 653 C C . SER A 1 84 ? 11.954 -2.175 -35.803 1.00 83.94 84 SER A C 1
ATOM 655 O O . SER A 1 84 ? 11.700 -1.933 -36.981 1.00 83.94 84 SER A O 1
ATOM 657 N N . THR A 1 85 ? 13.205 -2.158 -35.339 1.00 79.81 85 THR A N 1
ATOM 658 C CA . THR A 1 85 ? 14.402 -1.917 -36.150 1.00 79.81 85 THR A CA 1
ATOM 659 C C . THR A 1 85 ? 15.318 -3.142 -36.160 1.00 79.81 85 THR A C 1
ATOM 661 O O . THR A 1 85 ? 15.173 -4.051 -35.352 1.00 79.81 85 THR A O 1
ATOM 664 N N . ASN A 1 86 ? 16.335 -3.126 -37.026 1.00 81.25 86 ASN A N 1
ATOM 665 C CA . ASN A 1 86 ? 17.413 -4.126 -37.030 1.00 81.25 86 ASN A CA 1
ATOM 666 C C . ASN A 1 86 ? 18.576 -3.762 -36.081 1.00 81.25 86 ASN A C 1
ATOM 668 O O . ASN A 1 86 ? 19.707 -4.209 -36.276 1.00 81.25 86 ASN A O 1
ATOM 672 N N . ILE A 1 87 ? 18.350 -2.887 -35.097 1.00 83.38 87 ILE A N 1
ATOM 673 C CA . ILE A 1 87 ? 19.354 -2.526 -34.091 1.00 83.38 87 ILE A CA 1
ATOM 674 C C . ILE A 1 87 ? 19.297 -3.561 -32.965 1.00 83.38 87 ILE A C 1
ATOM 676 O O . ILE A 1 87 ? 18.241 -3.802 -32.392 1.00 83.38 87 ILE A O 1
ATOM 680 N N . SER A 1 88 ? 20.437 -4.167 -32.628 1.00 88.88 88 SER A N 1
ATOM 681 C CA . SER A 1 88 ? 20.523 -5.093 -31.494 1.00 88.88 88 SER A CA 1
ATOM 682 C C . SER A 1 88 ? 20.684 -4.319 -30.187 1.00 88.88 88 SER A C 1
ATOM 684 O O . SER A 1 88 ? 21.518 -3.417 -30.102 1.00 88.88 88 SER A O 1
ATOM 686 N N . TYR A 1 89 ? 19.903 -4.673 -29.170 1.00 92.12 89 TYR A N 1
ATOM 687 C CA . TYR A 1 89 ? 19.959 -4.052 -27.851 1.00 92.12 89 TYR A CA 1
ATOM 688 C C . TYR A 1 89 ? 19.531 -5.029 -26.751 1.00 92.12 89 TYR A C 1
ATOM 690 O O . TYR A 1 89 ? 18.853 -6.023 -27.017 1.00 92.12 89 TYR A O 1
ATOM 698 N N . THR A 1 90 ? 19.934 -4.746 -25.516 1.00 93.88 90 THR A N 1
ATOM 699 C CA . THR A 1 90 ? 19.532 -5.475 -24.308 1.00 9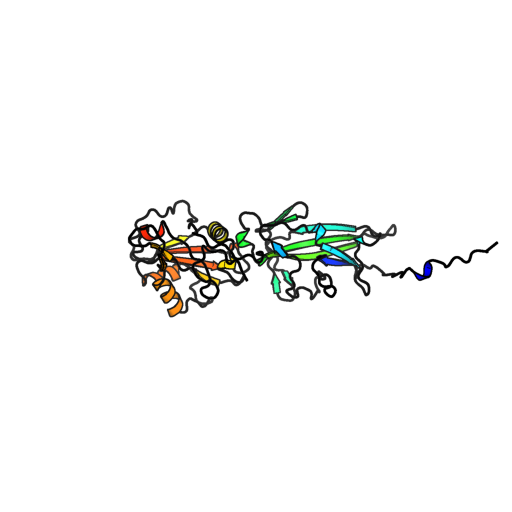3.88 90 THR A CA 1
ATOM 700 C C . THR A 1 90 ? 19.002 -4.506 -23.264 1.00 93.88 90 THR A C 1
ATOM 702 O O . THR A 1 90 ? 19.415 -3.349 -23.225 1.00 93.88 90 THR A O 1
ATOM 705 N N . ARG A 1 91 ? 18.106 -4.983 -22.399 1.00 93.00 91 ARG A N 1
ATOM 706 C CA . ARG A 1 91 ? 17.596 -4.235 -21.246 1.00 93.00 91 ARG A CA 1
ATOM 707 C C . ARG A 1 91 ? 17.893 -5.032 -19.984 1.00 93.00 91 ARG A C 1
ATOM 709 O O . ARG A 1 91 ? 17.657 -6.239 -19.958 1.00 93.00 91 ARG A O 1
ATOM 716 N N . VAL A 1 92 ? 18.405 -4.359 -18.965 1.00 94.62 92 VAL A N 1
ATOM 717 C CA . VAL A 1 92 ? 18.614 -4.910 -17.626 1.00 94.62 92 VAL A CA 1
ATOM 718 C C . VAL A 1 92 ? 17.836 -4.050 -16.649 1.00 94.62 92 VAL A C 1
ATOM 720 O O . VAL A 1 92 ? 17.928 -2.823 -16.687 1.00 94.62 92 VAL A O 1
ATOM 723 N N . PHE A 1 93 ? 17.067 -4.706 -15.790 1.00 92.56 93 PHE A N 1
ATOM 724 C CA . PHE A 1 93 ? 16.193 -4.062 -14.824 1.00 92.56 93 PHE A CA 1
ATOM 725 C C . PHE A 1 93 ? 16.699 -4.318 -13.411 1.00 92.56 93 PHE A C 1
ATOM 727 O O . PHE A 1 93 ? 17.128 -5.428 -13.087 1.00 92.56 93 PHE A O 1
ATOM 734 N N . ARG A 1 94 ? 16.619 -3.298 -12.559 1.00 89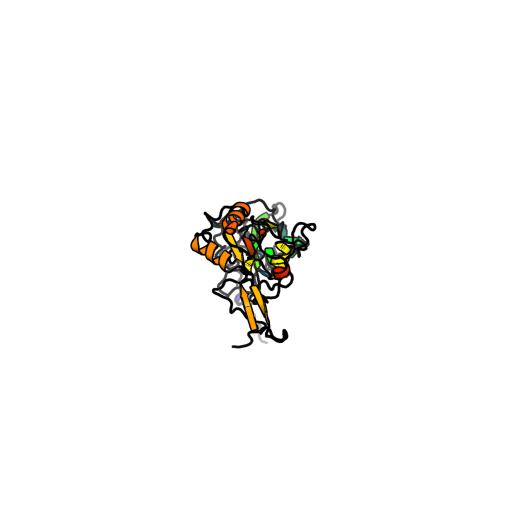.88 94 ARG A N 1
ATOM 735 C CA . ARG A 1 94 ? 16.976 -3.395 -11.145 1.00 89.88 94 ARG A CA 1
ATOM 736 C C . ARG A 1 94 ? 15.956 -2.648 -10.300 1.00 89.88 94 ARG A C 1
ATOM 738 O O . ARG A 1 94 ? 15.715 -1.470 -10.529 1.00 89.88 94 ARG A O 1
ATOM 745 N N . LEU A 1 95 ? 15.399 -3.318 -9.295 1.00 87.75 95 LEU A N 1
ATOM 746 C CA . LEU A 1 95 ? 14.626 -2.657 -8.244 1.00 87.75 95 LEU A CA 1
ATOM 747 C C . LEU A 1 95 ? 15.583 -1.858 -7.346 1.00 87.75 95 LEU A C 1
ATOM 749 O O . LEU A 1 95 ? 16.526 -2.431 -6.795 1.00 87.75 95 LEU A O 1
ATOM 753 N N . LEU A 1 96 ? 15.364 -0.547 -7.253 1.00 81.00 96 LEU A N 1
ATOM 754 C CA . LEU A 1 96 ? 16.186 0.383 -6.474 1.00 81.00 96 LEU A CA 1
ATOM 755 C C . LEU A 1 96 ? 15.895 0.278 -4.969 1.00 81.00 96 LEU A C 1
ATOM 757 O O . LEU A 1 96 ? 14.810 -0.140 -4.560 1.00 81.00 96 LEU A O 1
ATOM 761 N N . ASP A 1 97 ? 16.899 0.617 -4.154 1.00 67.81 97 ASP A N 1
ATOM 762 C CA . ASP A 1 97 ? 16.883 0.447 -2.694 1.00 67.81 97 ASP A CA 1
ATOM 763 C C . ASP A 1 97 ? 16.131 1.591 -1.971 1.00 67.81 97 ASP A C 1
ATOM 765 O O . ASP A 1 97 ? 15.906 2.673 -2.507 1.00 67.81 97 ASP A O 1
ATOM 769 N N . GLN A 1 98 ? 15.715 1.327 -0.733 1.00 62.53 98 GLN A N 1
ATOM 770 C CA . GLN A 1 98 ? 14.577 1.915 -0.010 1.00 62.53 98 GLN A CA 1
ATOM 771 C C . GLN A 1 98 ? 14.770 3.339 0.525 1.00 62.53 98 GLN A C 1
ATOM 773 O O . GLN A 1 98 ? 13.867 3.881 1.161 1.00 62.53 98 GLN A O 1
ATOM 778 N N . ASN A 1 99 ? 15.946 3.933 0.323 1.00 57.97 99 ASN A N 1
ATOM 779 C CA . ASN A 1 99 ? 16.365 5.138 1.045 1.00 57.97 99 ASN A CA 1
ATOM 780 C C . ASN A 1 99 ? 16.750 6.309 0.135 1.00 57.97 99 ASN A C 1
ATOM 782 O O . ASN A 1 99 ? 17.232 7.325 0.637 1.00 57.97 99 ASN A O 1
ATOM 786 N N . GLU A 1 100 ? 16.552 6.186 -1.176 1.00 56.31 100 GLU A N 1
ATOM 787 C CA . GLU A 1 100 ? 16.751 7.302 -2.095 1.00 56.31 100 GLU A CA 1
ATOM 788 C C . GLU A 1 100 ? 15.429 8.060 -2.262 1.00 56.31 100 GLU A C 1
ATOM 790 O O . GLU A 1 100 ? 14.427 7.531 -2.745 1.00 56.31 100 GLU A O 1
ATOM 795 N N . ASP A 1 101 ? 15.420 9.313 -1.806 1.00 57.94 101 ASP A N 1
ATOM 796 C CA . ASP A 1 101 ? 14.344 10.250 -2.102 1.00 57.94 101 ASP A CA 1
ATOM 797 C C . ASP A 1 101 ? 14.514 10.694 -3.556 1.00 57.94 101 ASP A C 1
ATOM 799 O O . ASP A 1 101 ? 15.364 11.530 -3.869 1.00 57.94 101 ASP A O 1
ATOM 803 N N . TYR A 1 102 ? 13.712 10.131 -4.458 1.00 63.22 102 TYR A N 1
ATOM 804 C CA . TYR A 1 102 ? 13.693 10.586 -5.841 1.00 63.22 102 TYR A CA 1
ATOM 805 C C . TYR A 1 102 ? 12.765 11.782 -5.950 1.00 63.22 102 TYR A C 1
ATOM 807 O O . TYR A 1 102 ? 11.584 11.696 -5.631 1.00 63.22 102 TYR A O 1
ATOM 815 N N . THR A 1 103 ? 13.282 12.913 -6.412 1.00 56.69 103 THR A N 1
ATOM 816 C CA . THR A 1 103 ? 12.426 14.051 -6.749 1.00 56.69 103 THR A CA 1
ATOM 817 C C . THR A 1 103 ? 12.054 13.938 -8.216 1.00 56.69 103 THR A C 1
ATOM 819 O O . THR A 1 103 ? 12.914 14.089 -9.077 1.00 56.69 103 THR A O 1
ATOM 822 N N . PHE A 1 104 ? 10.782 13.678 -8.502 1.00 54.12 104 PHE A N 1
ATOM 823 C CA . PHE A 1 104 ? 10.257 13.689 -9.861 1.00 54.12 104 PHE A CA 1
ATOM 824 C C . PHE A 1 104 ? 9.299 14.872 -10.011 1.00 54.12 104 PHE A C 1
ATOM 826 O O . PHE A 1 104 ? 8.302 14.958 -9.299 1.00 54.12 104 PHE A O 1
ATOM 833 N N . ASN A 1 105 ? 9.608 15.815 -10.906 1.00 50.66 105 ASN A N 1
ATOM 834 C CA . ASN A 1 105 ? 8.817 17.037 -11.112 1.00 50.66 105 ASN A CA 1
ATOM 835 C C . ASN A 1 105 ? 8.524 17.826 -9.809 1.00 50.66 105 ASN A C 1
ATOM 837 O O . ASN A 1 105 ? 7.402 18.253 -9.541 1.00 50.66 105 ASN A O 1
ATOM 841 N N . GLY A 1 106 ? 9.526 17.945 -8.930 1.00 54.91 106 GLY A N 1
ATOM 842 C CA . GLY A 1 106 ? 9.383 18.604 -7.624 1.00 54.91 106 GLY A CA 1
ATOM 843 C C . GLY A 1 106 ? 8.593 17.810 -6.574 1.00 54.91 106 GLY A C 1
ATOM 844 O O . GLY A 1 106 ? 8.508 18.255 -5.432 1.00 54.91 106 GLY A O 1
ATOM 845 N N . GLN A 1 107 ? 8.053 16.636 -6.924 1.00 53.44 107 GLN A N 1
ATOM 846 C CA . GLN A 1 107 ? 7.388 15.728 -5.994 1.00 53.44 107 GLN A CA 1
ATOM 847 C C . GLN A 1 107 ? 8.379 14.670 -5.490 1.00 53.44 107 GLN A C 1
ATOM 849 O O . GLN A 1 107 ? 8.955 13.935 -6.296 1.00 53.44 107 GLN A O 1
ATOM 854 N N . PRO A 1 108 ? 8.604 14.562 -4.172 1.00 61.47 108 PRO A N 1
ATOM 855 C CA . PRO A 1 108 ? 9.402 13.481 -3.616 1.00 61.47 108 PRO A CA 1
ATOM 856 C C . PRO A 1 108 ? 8.625 12.158 -3.693 1.00 61.47 108 PRO A C 1
ATOM 858 O O . PRO A 1 108 ? 7.590 11.994 -3.047 1.00 61.47 108 PRO A O 1
ATOM 861 N N . ILE A 1 109 ? 9.151 11.196 -4.448 1.00 61.25 109 ILE A N 1
ATOM 862 C CA . ILE A 1 109 ? 8.678 9.815 -4.522 1.00 61.25 109 ILE A CA 1
ATOM 863 C C . ILE A 1 109 ? 9.649 8.944 -3.720 1.00 61.25 109 ILE A C 1
ATOM 865 O O . ILE A 1 109 ? 10.827 8.819 -4.056 1.00 61.25 109 ILE A O 1
ATOM 869 N N . LYS A 1 110 ? 9.153 8.334 -2.640 1.00 59.97 110 LYS A N 1
ATOM 870 C CA . LYS A 1 110 ? 9.927 7.397 -1.813 1.00 59.97 110 LYS A CA 1
ATOM 871 C C . LYS A 1 110 ? 9.686 5.972 -2.302 1.00 59.97 110 LYS A C 1
ATOM 873 O O . LYS A 1 110 ? 8.542 5.534 -2.377 1.00 59.97 110 LYS A O 1
ATOM 878 N N . THR A 1 111 ? 10.750 5.248 -2.627 1.00 61.19 111 THR A N 1
ATOM 879 C CA . THR A 1 111 ? 10.686 3.932 -3.285 1.00 61.19 111 THR A CA 1
ATOM 880 C C . THR A 1 111 ? 10.889 2.808 -2.282 1.00 61.19 111 THR A C 1
ATOM 882 O O . THR A 1 111 ? 11.745 2.924 -1.412 1.00 61.19 111 THR A O 1
ATOM 885 N N . ARG A 1 112 ? 10.113 1.714 -2.358 1.00 64.75 112 ARG A N 1
ATOM 886 C CA . ARG A 1 112 ? 10.007 0.750 -1.236 1.00 64.75 112 ARG A CA 1
ATOM 887 C C . ARG A 1 112 ? 10.239 -0.713 -1.596 1.00 64.75 112 ARG A C 1
ATOM 889 O O . ARG A 1 112 ? 9.333 -1.540 -1.521 1.00 64.75 112 ARG A O 1
ATOM 896 N N . GLN A 1 113 ? 11.483 -1.090 -1.861 1.00 60.53 113 GLN A N 1
ATOM 897 C CA . GLN A 1 113 ? 11.892 -2.500 -1.996 1.00 60.53 113 GLN A CA 1
ATOM 898 C C . GLN A 1 113 ? 11.481 -3.406 -0.801 1.00 60.53 113 GLN A C 1
ATOM 900 O O . GLN A 1 113 ? 11.446 -4.628 -0.917 1.00 60.53 113 GLN A O 1
ATOM 905 N N . GLY A 1 114 ? 11.144 -2.846 0.368 1.00 67.81 114 GLY A N 1
ATOM 906 C CA . GLY A 1 114 ? 10.704 -3.612 1.539 1.00 67.81 114 GLY A CA 1
ATOM 907 C C . GLY A 1 114 ? 9.356 -4.297 1.320 1.00 67.81 114 GLY A C 1
ATOM 908 O O . GLY A 1 114 ? 9.139 -5.390 1.840 1.00 67.81 114 GLY A O 1
ATOM 909 N N . ILE A 1 115 ? 8.519 -3.701 0.475 1.00 79.56 115 ILE A N 1
ATOM 910 C CA . ILE A 1 115 ? 7.159 -4.131 0.151 1.00 79.56 115 ILE A CA 1
ATOM 911 C C . ILE A 1 115 ? 7.129 -4.906 -1.168 1.00 79.56 115 ILE A C 1
ATOM 913 O O . ILE A 1 115 ? 6.370 -5.862 -1.300 1.00 79.56 115 ILE A O 1
ATOM 917 N N . PHE A 1 116 ? 7.981 -4.531 -2.122 1.00 87.06 116 PHE A N 1
ATOM 918 C CA . PHE A 1 116 ? 8.050 -5.174 -3.431 1.00 87.06 116 PHE A CA 1
ATOM 919 C C . PHE A 1 116 ? 9.085 -6.298 -3.478 1.00 87.06 116 PHE A C 1
ATOM 921 O O . PHE A 1 116 ? 10.121 -6.264 -2.816 1.00 87.06 116 PHE A O 1
ATOM 928 N N . GLU A 1 117 ? 8.828 -7.293 -4.307 1.00 90.31 117 GLU A N 1
ATOM 929 C CA . GLU A 1 117 ? 9.795 -8.304 -4.708 1.00 90.31 117 GLU A CA 1
ATOM 930 C C . GLU A 1 117 ? 9.992 -8.226 -6.224 1.00 90.31 117 GLU A C 1
ATOM 932 O O . GLU A 1 117 ? 9.070 -7.914 -6.977 1.00 90.31 117 GLU A O 1
ATOM 937 N N . PHE A 1 118 ? 11.225 -8.452 -6.671 1.00 91.62 118 PHE A N 1
ATOM 938 C CA . PHE A 1 118 ? 11.573 -8.380 -8.083 1.00 91.62 118 PHE A CA 1
ATOM 939 C C . PHE A 1 118 ? 12.427 -9.579 -8.455 1.00 91.62 118 PHE A C 1
ATOM 941 O O . PHE A 1 118 ? 13.557 -9.722 -7.981 1.00 91.62 118 PHE A O 1
ATOM 948 N N . LYS A 1 119 ? 11.872 -10.457 -9.286 1.00 92.25 119 LYS A N 1
ATOM 949 C CA . LYS A 1 119 ? 12.518 -11.701 -9.699 1.00 92.25 119 LYS A CA 1
ATOM 950 C C . LYS A 1 119 ? 12.233 -11.960 -11.168 1.00 92.25 119 LYS A C 1
ATOM 952 O O . LYS A 1 119 ? 11.098 -11.838 -11.602 1.00 92.25 119 LYS A O 1
ATOM 957 N N . ASP A 1 120 ? 13.266 -12.315 -11.928 1.00 93.56 120 ASP A N 1
ATOM 958 C CA . ASP A 1 120 ? 13.147 -12.671 -13.349 1.00 93.56 120 ASP A CA 1
ATOM 959 C C . ASP A 1 120 ? 12.418 -11.602 -14.191 1.00 93.56 120 ASP A C 1
ATOM 961 O O . ASP A 1 120 ? 11.696 -11.908 -15.135 1.00 93.56 120 ASP A O 1
ATOM 965 N N . ASN A 1 121 ? 12.634 -10.322 -13.859 1.00 94.00 121 ASN A N 1
ATOM 966 C CA . ASN A 1 121 ? 11.956 -9.157 -14.447 1.00 94.00 121 ASN A CA 1
ATOM 967 C C . ASN A 1 121 ? 10.440 -9.082 -14.195 1.00 94.00 121 ASN A C 1
ATOM 969 O O . ASN A 1 121 ? 9.714 -8.369 -14.890 1.00 94.00 121 ASN A O 1
ATOM 973 N N . VAL A 1 122 ? 9.961 -9.792 -13.182 1.00 93.75 122 VAL A N 1
ATOM 974 C CA . VAL A 1 122 ? 8.594 -9.716 -12.687 1.00 93.75 122 VAL A CA 1
ATOM 975 C C . VAL A 1 122 ? 8.614 -8.997 -11.346 1.00 93.75 122 VAL A C 1
ATOM 977 O O . VAL A 1 122 ? 9.315 -9.402 -10.418 1.00 93.75 122 VAL A O 1
ATOM 980 N N . LEU A 1 123 ? 7.869 -7.899 -11.278 1.00 92.62 123 LEU A N 1
ATOM 981 C CA . LEU A 1 123 ? 7.610 -7.139 -10.065 1.00 92.62 123 LEU A CA 1
ATOM 982 C C . LEU A 1 123 ? 6.320 -7.647 -9.417 1.00 92.62 123 LEU A 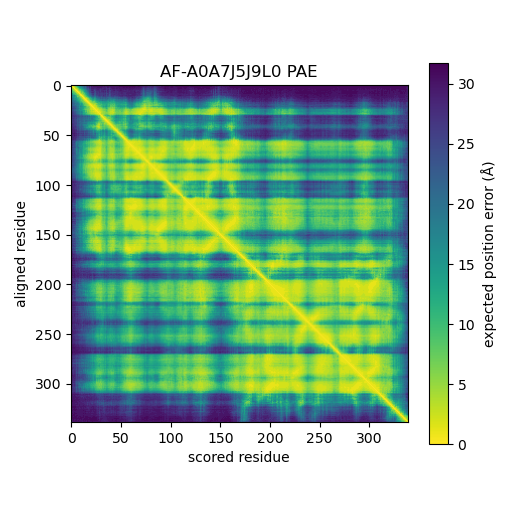C 1
ATOM 984 O O . LEU A 1 123 ? 5.310 -7.805 -10.097 1.00 92.62 123 LEU A O 1
ATOM 988 N N . SER A 1 124 ? 6.336 -7.854 -8.110 1.00 92.81 124 SER A N 1
ATOM 989 C CA . SER A 1 124 ? 5.144 -8.151 -7.315 1.00 92.81 124 SER A CA 1
ATOM 990 C C . SER A 1 124 ? 5.245 -7.509 -5.940 1.00 92.81 124 SER A C 1
ATOM 992 O O . SER A 1 124 ? 6.297 -7.011 -5.532 1.00 92.81 124 SER A O 1
ATOM 994 N N . VAL A 1 125 ? 4.129 -7.490 -5.218 1.00 90.56 125 VAL A N 1
ATOM 995 C CA . VAL A 1 125 ? 4.114 -7.133 -3.802 1.00 90.56 125 VAL A CA 1
ATOM 996 C C . VAL A 1 125 ? 4.323 -8.397 -2.974 1.00 90.56 125 VAL A C 1
ATOM 998 O O . VAL A 1 125 ? 3.678 -9.416 -3.219 1.00 90.56 125 VAL A O 1
ATOM 1001 N N . LYS A 1 126 ? 5.181 -8.329 -1.954 1.00 88.00 126 LYS A N 1
ATOM 1002 C CA . LYS A 1 126 ? 5.330 -9.406 -0.971 1.00 88.00 126 LYS A CA 1
ATOM 1003 C C . LYS A 1 126 ? 3.981 -9.683 -0.323 1.00 88.00 126 LYS A C 1
ATOM 1005 O O . LYS A 1 126 ? 3.317 -8.766 0.156 1.00 88.00 126 LYS A O 1
ATOM 1010 N N . SER A 1 127 ? 3.600 -10.952 -0.237 1.00 84.06 127 SER A N 1
ATOM 1011 C CA . SER A 1 127 ? 2.297 -11.376 0.297 1.00 84.06 127 SER A CA 1
ATOM 1012 C C . SER A 1 127 ? 1.964 -10.783 1.674 1.00 84.06 127 SER A C 1
ATOM 1014 O O . SER A 1 127 ? 0.823 -10.410 1.927 1.00 84.06 127 SER A O 1
ATOM 1016 N N . THR A 1 128 ? 2.961 -10.607 2.547 1.00 81.94 128 THR A N 1
ATOM 1017 C CA . THR A 1 128 ? 2.811 -10.007 3.886 1.00 81.94 128 THR A CA 1
ATOM 1018 C C . THR A 1 128 ? 2.501 -8.511 3.890 1.00 81.94 128 THR A C 1
ATOM 1020 O O . THR A 1 128 ? 2.169 -7.964 4.938 1.00 81.94 128 THR A O 1
ATOM 1023 N N . ASN A 1 129 ? 2.636 -7.842 2.746 1.00 82.69 129 ASN A N 1
ATOM 1024 C CA . ASN A 1 129 ? 2.534 -6.394 2.604 1.00 82.69 129 ASN A CA 1
ATOM 1025 C C . ASN A 1 129 ? 1.510 -5.976 1.542 1.00 82.69 129 ASN A C 1
ATOM 1027 O O . ASN A 1 129 ? 1.390 -4.785 1.285 1.00 82.69 129 ASN A O 1
ATOM 1031 N N . GLN A 1 130 ? 0.772 -6.916 0.937 1.00 83.56 130 GLN A N 1
ATOM 1032 C CA . GLN A 1 130 ? -0.187 -6.640 -0.140 1.00 83.56 130 GLN A CA 1
ATOM 1033 C C . GLN A 1 130 ? -1.160 -5.512 0.216 1.00 83.56 130 GLN A C 1
ATOM 1035 O O . GLN A 1 130 ? -1.187 -4.488 -0.460 1.00 83.56 130 GLN A O 1
ATOM 1040 N N . ALA A 1 131 ? -1.873 -5.649 1.330 1.00 79.38 131 ALA A N 1
ATOM 1041 C CA . ALA A 1 131 ? -2.813 -4.631 1.796 1.00 79.38 131 ALA A CA 1
ATOM 1042 C C . ALA A 1 131 ? -2.153 -3.271 2.099 1.00 79.38 131 ALA A C 1
ATOM 1044 O O . ALA A 1 131 ? -2.788 -2.222 2.000 1.00 79.38 131 ALA A O 1
ATOM 1045 N N . SER A 1 132 ? -0.873 -3.285 2.456 1.00 77.94 132 SER A N 1
ATOM 1046 C CA . SER A 1 132 ? -0.099 -2.099 2.816 1.00 77.94 132 SER A CA 1
ATOM 1047 C C . SER A 1 132 ? 0.529 -1.398 1.608 1.00 77.94 132 SER A C 1
ATOM 1049 O O . SER A 1 132 ? 0.983 -0.267 1.725 1.00 77.94 132 SER A O 1
ATOM 1051 N N . ALA A 1 133 ? 0.612 -2.085 0.469 1.00 81.00 133 ALA A N 1
ATOM 1052 C CA . ALA A 1 133 ? 1.298 -1.613 -0.729 1.00 81.00 133 ALA A CA 1
ATOM 1053 C C . ALA A 1 133 ? 0.422 -0.762 -1.641 1.00 81.00 133 ALA A C 1
ATOM 1055 O O . ALA A 1 133 ? 0.922 -0.217 -2.622 1.00 81.00 133 ALA A O 1
ATOM 1056 N N . ILE A 1 134 ? -0.880 -0.695 -1.366 1.00 80.00 134 ILE A N 1
ATOM 1057 C CA . ILE A 1 134 ? -1.800 0.111 -2.159 1.00 80.00 134 ILE A CA 1
ATOM 1058 C C . ILE A 1 134 ? -1.330 1.563 -2.096 1.00 80.00 134 ILE A C 1
ATOM 1060 O O . ILE A 1 134 ? -1.042 2.098 -1.028 1.00 80.00 134 ILE A O 1
ATOM 1064 N N . ASP A 1 135 ? -1.203 2.152 -3.277 1.00 77.50 135 ASP A N 1
ATOM 1065 C CA . ASP A 1 135 ? -0.660 3.478 -3.527 1.00 77.50 135 ASP A CA 1
ATOM 1066 C C . ASP A 1 135 ? 0.837 3.679 -3.262 1.00 77.50 135 ASP A C 1
ATOM 1068 O O . ASP A 1 135 ? 1.332 4.803 -3.377 1.00 77.50 135 ASP A O 1
ATOM 1072 N N . GLU A 1 136 ? 1.585 2.606 -3.002 1.00 78.56 136 GLU A N 1
ATOM 1073 C CA . GLU A 1 136 ? 3.043 2.643 -2.895 1.00 78.56 136 GLU A CA 1
ATOM 1074 C C . GLU A 1 136 ? 3.722 2.438 -4.261 1.00 78.56 136 GLU A C 1
ATOM 1076 O O . GLU A 1 136 ? 3.187 1.789 -5.169 1.00 78.56 136 GLU A O 1
ATOM 1081 N N . TYR A 1 137 ? 4.941 2.974 -4.393 1.00 81.19 137 TYR A N 1
ATOM 1082 C CA . TYR A 1 137 ? 5.715 2.950 -5.638 1.00 81.19 137 TYR A CA 1
ATOM 1083 C C . TYR A 1 137 ? 6.987 2.099 -5.533 1.00 81.19 137 TYR A C 1
ATOM 1085 O O . TYR A 1 137 ? 7.803 2.234 -4.613 1.00 81.19 137 TYR A O 1
ATOM 1093 N N . ALA A 1 138 ? 7.197 1.262 -6.545 1.00 83.12 138 ALA A N 1
ATOM 1094 C CA . ALA A 1 138 ? 8.463 0.607 -6.831 1.00 83.12 138 ALA A CA 1
ATOM 1095 C C . ALA A 1 138 ? 9.262 1.455 -7.827 1.00 83.12 138 ALA A C 1
ATOM 1097 O O . ALA A 1 138 ? 8.736 1.782 -8.889 1.00 83.12 138 ALA A O 1
ATOM 1098 N N . ALA A 1 139 ? 10.529 1.762 -7.532 1.00 82.50 139 ALA A N 1
ATOM 1099 C CA . ALA A 1 139 ? 11.432 2.308 -8.545 1.00 82.50 139 ALA A CA 1
ATOM 1100 C C . ALA A 1 139 ? 12.227 1.207 -9.230 1.00 82.50 139 ALA A C 1
ATOM 1102 O O . ALA A 1 139 ? 12.985 0.483 -8.582 1.00 82.50 139 ALA A O 1
ATOM 1103 N N . ILE A 1 140 ? 12.098 1.120 -10.548 1.00 85.88 140 ILE A N 1
ATOM 1104 C CA . ILE A 1 140 ? 12.895 0.225 -11.376 1.00 85.88 140 ILE A CA 1
ATOM 1105 C C . ILE A 1 140 ? 13.865 1.065 -12.200 1.00 85.88 140 ILE A C 1
ATOM 1107 O O . ILE A 1 140 ? 13.463 1.850 -13.055 1.00 85.88 140 ILE A O 1
ATOM 1111 N N . GLU A 1 141 ? 15.156 0.872 -11.965 1.00 87.12 141 GLU A N 1
ATOM 1112 C CA . GLU A 1 141 ? 16.195 1.331 -12.875 1.00 87.12 141 GLU A CA 1
ATOM 1113 C C . GLU A 1 141 ? 16.220 0.425 -14.106 1.00 87.12 141 GLU A C 1
ATOM 1115 O O . GLU A 1 141 ? 16.238 -0.805 -14.005 1.00 87.12 141 GLU A O 1
ATOM 1120 N N . VAL A 1 142 ? 16.239 1.049 -15.278 1.00 88.88 142 VAL A N 1
ATOM 1121 C CA . VAL A 1 142 ? 16.313 0.395 -16.579 1.00 88.88 142 VAL A CA 1
ATOM 1122 C C . VAL A 1 142 ? 17.613 0.818 -17.237 1.00 88.88 142 VAL A C 1
ATOM 1124 O O . VAL A 1 142 ? 17.803 1.995 -17.535 1.00 88.88 142 VAL A O 1
ATOM 1127 N N . THR A 1 143 ? 18.501 -0.142 -17.487 1.00 90.56 143 THR A N 1
ATOM 1128 C CA . THR A 1 143 ? 19.707 0.059 -18.297 1.00 90.56 143 THR A CA 1
ATOM 1129 C C . THR A 1 143 ? 19.494 -0.572 -19.666 1.00 90.56 143 THR A C 1
ATOM 1131 O O . THR A 1 143 ? 19.328 -1.786 -19.773 1.00 90.56 143 THR A O 1
ATOM 1134 N N . THR A 1 144 ? 19.492 0.245 -20.717 1.00 90.50 144 THR A N 1
ATOM 1135 C CA . THR A 1 144 ? 19.413 -0.211 -22.109 1.00 90.50 144 THR A CA 1
ATOM 1136 C C . THR A 1 144 ? 20.781 -0.109 -22.762 1.00 90.50 144 THR A C 1
ATOM 1138 O O . THR A 1 144 ? 21.308 0.993 -22.890 1.00 90.50 144 THR A O 1
ATOM 1141 N N . THR A 1 145 ? 21.323 -1.235 -23.223 1.00 92.06 145 THR A N 1
ATOM 1142 C CA . THR A 1 145 ? 22.608 -1.304 -23.929 1.00 92.06 145 THR A CA 1
ATOM 1143 C C . THR A 1 145 ? 22.357 -1.577 -25.404 1.00 92.06 145 THR A C 1
ATOM 1145 O O . THR A 1 145 ? 21.817 -2.619 -25.771 1.00 92.06 145 THR A O 1
ATOM 1148 N N . VAL A 1 146 ? 22.737 -0.641 -26.266 1.00 88.69 146 VAL A N 1
ATOM 1149 C CA . VAL A 1 146 ? 22.565 -0.711 -27.718 1.00 88.69 146 VAL A CA 1
ATOM 1150 C C . VAL A 1 146 ? 23.892 -1.079 -28.366 1.00 88.69 146 VAL A C 1
ATOM 1152 O O . VAL A 1 146 ? 24.907 -0.405 -28.162 1.00 88.69 146 VAL A O 1
ATOM 1155 N N . LYS A 1 147 ? 23.887 -2.140 -29.176 1.00 87.12 147 LYS A N 1
ATOM 1156 C CA . LYS A 1 147 ? 25.085 -2.600 -29.875 1.00 87.12 147 LYS A CA 1
ATOM 1157 C C . LYS A 1 147 ? 25.413 -1.699 -31.067 1.00 87.12 147 LYS A C 1
ATOM 1159 O O . LYS A 1 147 ? 24.513 -1.275 -31.799 1.00 87.12 147 LYS A O 1
ATOM 1164 N N . PRO A 1 148 ? 26.704 -1.441 -31.317 1.00 80.38 148 PRO A N 1
ATOM 1165 C CA . PRO A 1 148 ? 27.140 -0.683 -32.477 1.00 80.38 148 PRO A CA 1
ATOM 1166 C C . PRO A 1 148 ? 26.834 -1.438 -33.778 1.00 80.38 148 PRO A C 1
ATOM 1168 O O . PRO A 1 148 ? 27.025 -2.647 -33.876 1.00 80.38 148 PRO A O 1
ATOM 1171 N N . GLN A 1 149 ? 26.428 -0.709 -34.819 1.00 77.56 149 GLN A N 1
ATOM 1172 C CA . GLN A 1 149 ? 26.261 -1.266 -36.173 1.00 77.56 149 GLN A CA 1
ATOM 1173 C C . GLN A 1 149 ? 27.559 -1.254 -36.998 1.00 77.56 149 GLN A C 1
ATOM 1175 O O . GLN A 1 149 ? 27.583 -1.742 -38.126 1.00 77.56 149 GLN A O 1
ATOM 1180 N N . LYS A 1 150 ? 28.634 -0.667 -36.460 1.00 80.38 150 LYS A N 1
ATOM 1181 C CA . LYS A 1 150 ? 29.943 -0.568 -37.105 1.00 80.38 150 LYS A CA 1
ATOM 1182 C C . LYS A 1 150 ? 31.033 -1.005 -36.134 1.00 80.38 150 LYS A C 1
ATOM 1184 O O . LYS A 1 150 ? 31.055 -0.567 -34.986 1.00 80.38 150 LYS A O 1
ATOM 1189 N N . GLU A 1 151 ? 31.952 -1.823 -36.627 1.00 77.06 151 GLU A N 1
ATOM 1190 C CA . GLU A 1 151 ? 33.135 -2.257 -35.888 1.00 77.06 151 GLU A CA 1
ATOM 1191 C C . GLU A 1 151 ? 33.975 -1.055 -35.410 1.00 77.06 151 GLU A C 1
ATOM 1193 O O . GLU A 1 151 ? 34.117 -0.053 -36.117 1.00 77.06 151 GLU A O 1
ATOM 1198 N N . GLY A 1 152 ? 34.495 -1.135 -34.182 1.00 76.56 152 GLY A N 1
ATOM 1199 C CA . GLY A 1 152 ? 35.274 -0.065 -33.545 1.00 76.56 152 GLY A CA 1
ATOM 1200 C C . GLY A 1 152 ? 34.451 1.061 -32.900 1.00 76.56 152 GLY A C 1
ATOM 1201 O O . GLY A 1 152 ? 35.033 1.999 -32.357 1.00 76.56 152 GLY A O 1
ATOM 1202 N N . VAL A 1 153 ? 33.115 0.988 -32.926 1.00 79.19 153 VAL A N 1
ATOM 1203 C CA . VAL A 1 153 ? 32.229 1.903 -32.185 1.00 79.19 153 VAL A CA 1
ATOM 1204 C C . VAL A 1 153 ? 31.855 1.267 -30.843 1.00 79.19 153 VAL A C 1
ATOM 1206 O O . VAL A 1 153 ? 31.640 0.063 -30.776 1.00 79.19 153 VAL A O 1
ATOM 1209 N N . LYS A 1 154 ? 31.804 2.056 -29.764 1.00 82.44 154 LYS A N 1
ATOM 1210 C CA . LYS A 1 154 ? 31.416 1.561 -28.432 1.00 82.44 154 LYS A CA 1
ATOM 1211 C C . LYS A 1 154 ? 29.916 1.273 -28.357 1.00 82.44 154 LYS A C 1
ATOM 1213 O O . LYS A 1 154 ? 29.125 1.904 -29.056 1.00 82.44 154 LYS A O 1
ATOM 1218 N N . GLU A 1 155 ? 29.549 0.350 -27.474 1.00 84.88 155 GLU A N 1
ATOM 1219 C CA . GLU A 1 155 ? 28.162 0.178 -27.046 1.00 84.88 155 GLU A CA 1
ATOM 1220 C C . GLU A 1 155 ? 27.637 1.462 -26.408 1.00 84.88 155 GLU A C 1
ATOM 1222 O O . GLU A 1 155 ? 28.400 2.270 -25.865 1.00 84.88 155 GLU A O 1
ATOM 1227 N N . TYR A 1 156 ? 26.327 1.653 -26.515 1.00 81.50 156 TYR A N 1
ATOM 1228 C CA . TYR A 1 156 ? 25.662 2.812 -25.956 1.00 81.50 156 TYR A CA 1
ATOM 1229 C C . TYR A 1 156 ? 24.732 2.409 -24.821 1.00 81.50 156 TYR A C 1
ATOM 1231 O O . TYR A 1 156 ? 23.847 1.585 -25.028 1.00 81.50 156 TYR A O 1
ATOM 1239 N N . GLU A 1 157 ? 24.923 3.005 -23.646 1.00 87.75 157 GLU A N 1
ATOM 1240 C CA . GLU A 1 157 ? 24.098 2.758 -22.467 1.00 87.75 157 GLU A CA 1
ATOM 1241 C C . GLU A 1 157 ? 23.197 3.956 -22.170 1.00 87.75 157 GLU A C 1
ATOM 1243 O O . GLU A 1 157 ? 23.655 5.098 -22.099 1.00 87.75 157 GLU A O 1
ATOM 1248 N N . VAL A 1 158 ? 21.916 3.670 -21.964 1.00 81.69 158 VAL A N 1
ATOM 1249 C CA . VAL A 1 158 ? 20.911 4.613 -21.470 1.00 81.69 158 VAL A CA 1
ATOM 1250 C C . VAL A 1 158 ? 20.407 4.093 -20.134 1.00 81.69 158 VAL A C 1
ATOM 1252 O O . VAL A 1 158 ? 20.024 2.926 -20.048 1.00 81.69 158 VAL A O 1
ATOM 1255 N N . LYS A 1 159 ? 20.400 4.945 -19.107 1.00 81.88 159 LYS A N 1
ATOM 1256 C CA . LYS A 1 159 ? 19.886 4.620 -17.774 1.00 81.88 159 LYS A CA 1
ATOM 1257 C C . LYS A 1 159 ? 18.750 5.553 -17.409 1.00 81.88 159 LYS A C 1
ATOM 1259 O O . LYS A 1 159 ? 18.901 6.758 -17.563 1.00 81.88 159 LYS A O 1
ATOM 1264 N N . ASN A 1 160 ? 17.656 4.987 -16.916 1.00 77.69 160 ASN A N 1
ATOM 1265 C CA . ASN A 1 160 ? 16.478 5.725 -16.472 1.00 77.69 160 ASN A CA 1
ATOM 1266 C C . ASN A 1 160 ? 15.840 5.036 -15.264 1.00 77.69 160 ASN A C 1
ATOM 1268 O O . ASN A 1 160 ? 16.040 3.839 -15.064 1.00 77.69 160 ASN A O 1
ATOM 1272 N N . VAL A 1 161 ? 15.035 5.772 -14.499 1.00 78.62 161 VAL A N 1
ATOM 1273 C CA . VAL A 1 161 ? 14.262 5.240 -13.369 1.00 78.62 161 VAL A CA 1
ATOM 1274 C C . VAL A 1 161 ? 12.777 5.368 -13.672 1.00 78.62 161 VAL A C 1
ATOM 1276 O O . VAL A 1 161 ? 12.306 6.458 -13.982 1.00 78.62 161 VAL A O 1
ATOM 1279 N N . VAL A 1 162 ? 12.040 4.263 -13.573 1.00 78.69 162 VAL A N 1
ATOM 1280 C CA . VAL A 1 162 ? 10.575 4.256 -13.653 1.00 78.69 162 VAL A CA 1
ATOM 1281 C C . VAL A 1 162 ? 9.960 4.020 -12.295 1.00 78.69 162 VAL A C 1
ATOM 1283 O O . VAL A 1 162 ? 10.502 3.257 -11.501 1.00 78.69 162 VAL A O 1
ATOM 1286 N N . PHE A 1 163 ? 8.782 4.591 -12.078 1.00 78.69 163 PHE A N 1
ATOM 1287 C CA . PHE A 1 163 ? 7.962 4.302 -10.912 1.00 78.69 163 PHE A CA 1
ATOM 1288 C C . PHE A 1 163 ? 6.771 3.456 -11.336 1.00 78.69 163 PHE A C 1
ATOM 1290 O O . PHE A 1 163 ? 6.094 3.777 -12.311 1.00 78.69 163 PHE A O 1
ATOM 1297 N N . ILE A 1 164 ? 6.550 2.359 -10.622 1.00 82.00 164 ILE A N 1
ATOM 1298 C CA . ILE A 1 164 ? 5.428 1.450 -10.837 1.00 82.00 164 ILE A CA 1
ATOM 1299 C C . ILE A 1 164 ? 4.616 1.405 -9.547 1.00 82.00 164 ILE A C 1
ATOM 1301 O O . ILE A 1 164 ? 5.155 1.100 -8.484 1.00 82.00 164 ILE A O 1
ATOM 1305 N N . LYS A 1 165 ? 3.333 1.735 -9.642 1.00 81.19 165 LYS A N 1
ATOM 1306 C CA . LYS A 1 165 ? 2.402 1.865 -8.525 1.00 81.19 165 LYS A CA 1
ATOM 1307 C C . LYS A 1 165 ? 1.608 0.578 -8.326 1.00 81.19 165 LYS A C 1
ATOM 1309 O O . LYS A 1 165 ? 1.002 0.079 -9.276 1.00 81.19 165 LYS A O 1
ATOM 1314 N N . ALA A 1 166 ? 1.552 0.074 -7.100 1.00 83.69 166 ALA A N 1
ATOM 1315 C CA . ALA A 1 166 ? 0.556 -0.933 -6.744 1.00 83.69 166 ALA A CA 1
ATOM 1316 C C . ALA A 1 166 ? -0.790 -0.243 -6.483 1.00 83.69 166 ALA A C 1
ATOM 1318 O O . ALA A 1 166 ? -0.866 0.732 -5.736 1.00 83.69 166 ALA A O 1
ATOM 1319 N N . VAL A 1 167 ? -1.856 -0.724 -7.118 1.00 80.44 167 VAL A N 1
ATOM 1320 C CA . VAL A 1 167 ? -3.196 -0.130 -7.023 1.00 80.44 167 VAL A CA 1
ATOM 1321 C C . VAL A 1 167 ? -4.230 -1.178 -6.648 1.00 80.44 167 VAL A C 1
ATOM 1323 O O . VAL A 1 167 ? -4.107 -2.351 -7.007 1.00 80.44 167 VA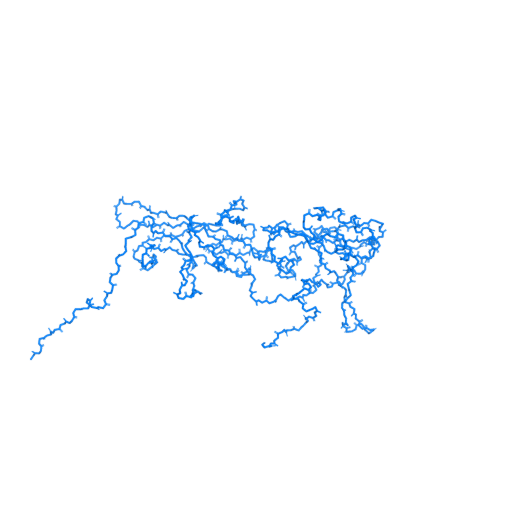L A O 1
ATOM 1326 N N . ARG A 1 168 ? -5.285 -0.742 -5.958 1.00 80.88 168 ARG A N 1
ATOM 1327 C CA . ARG A 1 168 ? -6.496 -1.543 -5.810 1.00 80.88 168 ARG A CA 1
ATOM 1328 C C . ARG A 1 168 ? -7.262 -1.555 -7.143 1.00 80.88 168 ARG A C 1
ATOM 1330 O O . ARG A 1 168 ? -7.467 -0.487 -7.725 1.00 80.88 168 ARG A O 1
ATOM 1337 N N . PRO A 1 169 ? -7.725 -2.719 -7.628 1.00 75.31 169 PRO A N 1
ATOM 1338 C CA . PRO A 1 169 ? -8.716 -2.778 -8.702 1.00 75.31 169 PRO A CA 1
ATOM 1339 C C . PRO A 1 169 ? -9.991 -1.994 -8.344 1.00 75.31 169 PRO A C 1
ATOM 1341 O O . PRO A 1 169 ? -10.288 -1.796 -7.172 1.00 75.31 169 PRO A O 1
ATOM 1344 N N . ALA A 1 170 ? -10.799 -1.601 -9.332 1.00 67.75 170 ALA A N 1
ATOM 1345 C CA . ALA A 1 170 ? -12.057 -0.860 -9.126 1.00 67.75 170 ALA A CA 1
ATOM 1346 C C . ALA A 1 170 ? -13.197 -1.703 -8.497 1.00 67.75 170 ALA A C 1
ATOM 1348 O O . ALA A 1 170 ? -14.364 -1.574 -8.864 1.00 67.75 170 ALA A O 1
ATOM 1349 N N . VAL A 1 171 ? -12.861 -2.612 -7.581 1.00 64.62 171 VAL A N 1
ATOM 1350 C CA . VAL A 1 171 ? -13.787 -3.460 -6.836 1.00 64.62 171 VAL A CA 1
ATOM 1351 C C . VAL A 1 171 ? -13.886 -2.919 -5.416 1.00 64.62 171 VAL A C 1
ATOM 1353 O O . VAL A 1 171 ? -12.870 -2.681 -4.762 1.00 64.62 171 VAL A O 1
ATOM 1356 N N . ASN A 1 172 ? -15.119 -2.735 -4.943 1.00 63.41 172 ASN A N 1
ATOM 1357 C CA . ASN A 1 172 ? -15.363 -2.301 -3.573 1.00 63.41 172 ASN A CA 1
A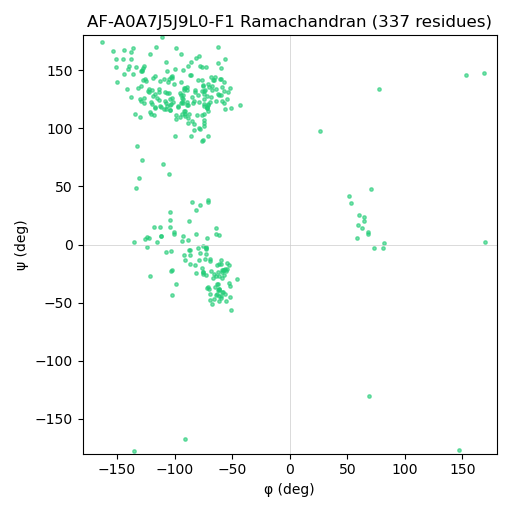TOM 1358 C C . ASN A 1 172 ? -14.860 -3.367 -2.586 1.00 63.41 172 ASN A C 1
ATOM 1360 O O . ASN A 1 172 ? -15.174 -4.545 -2.781 1.00 63.41 172 ASN A O 1
ATOM 1364 N N . PRO A 1 173 ? -14.126 -2.974 -1.531 1.00 61.72 173 PRO A N 1
ATOM 1365 C CA . PRO A 1 173 ? -13.707 -3.903 -0.492 1.00 61.72 173 PRO A CA 1
ATOM 1366 C C . PRO A 1 173 ? -14.926 -4.550 0.169 1.00 61.72 173 PRO A C 1
ATOM 1368 O O . PRO A 1 173 ? -15.962 -3.906 0.379 1.00 61.72 173 PRO A O 1
ATOM 1371 N N . VAL A 1 174 ? -14.813 -5.836 0.499 1.00 57.47 174 VAL A N 1
ATOM 1372 C CA . VAL A 1 174 ? -15.880 -6.552 1.206 1.00 57.47 174 VAL A CA 1
ATOM 1373 C C . VAL A 1 174 ? -15.668 -6.389 2.706 1.00 57.47 174 VAL A C 1
ATOM 1375 O O . VAL A 1 174 ? -14.761 -6.965 3.301 1.00 57.47 174 VAL A O 1
ATOM 1378 N N . PHE A 1 175 ? -16.536 -5.608 3.347 1.00 57.12 175 PHE A N 1
ATOM 1379 C CA . PHE A 1 175 ? -16.439 -5.350 4.781 1.00 57.12 175 PHE A CA 1
ATOM 1380 C C . PHE A 1 175 ? -16.930 -6.550 5.594 1.00 57.12 175 PHE A C 1
ATOM 1382 O O . PHE A 1 175 ? -18.119 -6.874 5.618 1.00 57.12 175 PHE A O 1
ATOM 1389 N N . GLY A 1 176 ? -15.997 -7.212 6.277 1.00 58.22 176 GLY A N 1
ATOM 1390 C CA . GLY A 1 176 ? -16.263 -8.326 7.182 1.00 58.22 176 GLY A CA 1
ATOM 1391 C C . GLY A 1 176 ? -16.015 -7.989 8.652 1.00 58.22 176 GLY A C 1
ATOM 1392 O O . GLY A 1 176 ? -15.567 -6.907 9.022 1.00 58.22 176 GLY A O 1
ATOM 1393 N N . THR A 1 177 ? -16.279 -8.963 9.525 1.00 65.69 177 THR A N 1
ATOM 1394 C CA . THR A 1 177 ? -15.808 -8.899 10.915 1.00 65.69 177 THR A CA 1
ATOM 1395 C C . THR A 1 177 ? -14.300 -9.118 10.944 1.00 65.69 177 THR A C 1
ATOM 1397 O O . THR A 1 177 ? -13.827 -10.194 10.591 1.00 65.69 177 THR A O 1
ATOM 1400 N N . VAL A 1 178 ? -13.552 -8.120 11.406 1.00 71.81 178 VAL A N 1
ATOM 1401 C CA . VAL A 1 178 ? -12.098 -8.224 11.566 1.00 71.81 178 VAL A CA 1
ATOM 1402 C C . VAL A 1 178 ? -11.746 -8.651 12.988 1.00 71.81 178 VAL A C 1
ATOM 1404 O O . VAL A 1 178 ? -12.138 -8.010 13.964 1.00 71.81 178 VAL A O 1
ATOM 1407 N N . ALA A 1 179 ? -10.962 -9.721 13.102 1.00 75.06 179 ALA A N 1
ATOM 1408 C CA . ALA A 1 179 ? -10.388 -10.142 14.370 1.00 75.06 179 ALA A CA 1
ATOM 1409 C C . ALA A 1 179 ? -9.171 -9.271 14.709 1.00 75.06 179 ALA A C 1
ATOM 1411 O O . ALA A 1 179 ? -8.208 -9.210 13.951 1.00 75.06 179 ALA A O 1
ATOM 1412 N N . LEU A 1 180 ? -9.200 -8.615 15.869 1.00 79.75 180 LEU A N 1
ATOM 1413 C CA . LEU A 1 180 ? -8.036 -7.902 16.382 1.00 79.75 180 LEU A CA 1
ATOM 1414 C C . LEU A 1 180 ? -7.010 -8.891 16.925 1.00 79.75 180 LEU A C 1
ATOM 1416 O O . LEU A 1 180 ? -7.357 -9.828 17.645 1.00 79.75 180 LEU A O 1
ATOM 1420 N N . LYS A 1 181 ? -5.738 -8.645 16.622 1.00 82.75 181 LYS A N 1
ATOM 1421 C CA . LYS A 1 181 ? -4.618 -9.468 17.070 1.00 82.75 181 LYS A CA 1
ATOM 1422 C C . LYS A 1 181 ? -3.581 -8.588 17.766 1.00 82.75 181 LYS A C 1
ATOM 1424 O O . LYS A 1 181 ? -3.092 -7.648 17.143 1.00 82.75 181 LYS A O 1
ATOM 1429 N N . PRO A 1 182 ? -3.232 -8.848 19.034 1.00 85.38 182 PRO A N 1
ATOM 1430 C CA . PRO A 1 182 ? -2.152 -8.135 19.700 1.00 85.38 182 PRO A CA 1
ATOM 1431 C C . PRO A 1 182 ? -0.812 -8.429 19.037 1.00 85.38 182 PRO A C 1
ATOM 1433 O O . PRO A 1 182 ? -0.566 -9.546 18.580 1.00 85.38 182 PRO A O 1
ATOM 1436 N N . LEU A 1 183 ? 0.052 -7.417 18.984 1.00 87.62 183 LEU A N 1
ATOM 1437 C CA . LEU A 1 183 ? 1.394 -7.568 18.429 1.00 87.62 183 LEU A CA 1
ATOM 1438 C C . LEU A 1 183 ? 2.286 -8.415 19.353 1.00 87.62 183 LEU A C 1
ATOM 1440 O O . LEU A 1 183 ? 3.086 -9.217 18.877 1.00 87.62 183 LEU A O 1
ATOM 1444 N N . ASP A 1 184 ? 2.128 -8.264 20.672 1.00 83.25 184 ASP A N 1
ATOM 1445 C CA . ASP A 1 184 ? 2.771 -9.124 21.670 1.00 83.25 184 ASP A CA 1
ATOM 1446 C C . ASP A 1 184 ? 1.876 -10.334 21.968 1.00 83.25 184 ASP A C 1
ATOM 1448 O O . ASP A 1 184 ? 0.760 -10.187 22.457 1.00 83.25 184 ASP A O 1
ATOM 1452 N N . ALA A 1 185 ? 2.385 -11.544 21.731 1.00 72.38 185 ALA A N 1
ATOM 1453 C CA . ALA A 1 185 ? 1.666 -12.793 21.985 1.00 72.38 185 ALA A CA 1
ATOM 1454 C C . ALA A 1 185 ? 1.282 -13.012 23.465 1.00 72.38 185 ALA A C 1
ATOM 1456 O O . ALA A 1 185 ? 0.441 -13.862 23.759 1.00 72.38 185 ALA A O 1
ATOM 1457 N N . LYS A 1 186 ? 1.891 -12.276 24.405 1.00 74.00 186 LYS A N 1
ATOM 1458 C CA . LYS A 1 186 ? 1.518 -12.297 25.831 1.00 74.00 186 LYS A CA 1
ATOM 1459 C C . LYS A 1 186 ? 0.232 -11.527 26.116 1.00 74.00 186 LYS A C 1
ATOM 1461 O O . LYS A 1 186 ? -0.433 -11.802 27.114 1.00 74.00 186 LYS A O 1
ATOM 1466 N N . GLU A 1 187 ? -0.123 -10.579 25.257 1.00 70.69 187 GLU A N 1
ATOM 1467 C CA . GLU A 1 187 ? -1.415 -9.911 25.294 1.00 70.69 187 GLU A CA 1
ATOM 1468 C C . GLU A 1 187 ? -2.432 -10.867 24.668 1.00 70.69 187 GLU A C 1
ATOM 1470 O O . GLU A 1 187 ? -2.515 -11.028 23.457 1.00 70.69 187 GLU A O 1
ATOM 1475 N N . ASN A 1 188 ? -3.183 -11.575 25.505 1.00 64.25 188 ASN A N 1
ATOM 1476 C CA . ASN A 1 188 ? -4.128 -12.601 25.062 1.00 64.25 188 ASN A CA 1
ATOM 1477 C C . ASN A 1 188 ? -5.581 -12.202 25.316 1.00 64.25 188 ASN A C 1
ATOM 1479 O O . ASN A 1 188 ? -6.463 -13.061 25.282 1.00 64.25 188 ASN A O 1
ATOM 1483 N N . PHE A 1 189 ? -5.833 -10.917 25.597 1.00 67.75 189 PHE A N 1
ATOM 1484 C CA . PHE A 1 189 ? -7.186 -10.406 25.778 1.00 67.75 189 PHE A CA 1
ATOM 1485 C C . PHE A 1 189 ? -7.971 -11.104 26.919 1.00 67.75 189 PHE A C 1
ATOM 1487 O O . PHE A 1 189 ? -9.187 -10.992 27.001 1.00 67.75 189 PHE A O 1
ATOM 1494 N N . THR A 1 190 ? -7.321 -11.831 27.841 1.00 59.41 190 THR A N 1
ATOM 1495 C CA . THR A 1 190 ? -8.020 -12.589 28.901 1.00 59.41 190 THR A CA 1
ATOM 1496 C C . THR A 1 190 ? -7.964 -11.944 30.287 1.00 59.41 190 THR A C 1
ATOM 1498 O O . THR A 1 190 ? -8.015 -12.654 31.289 1.00 59.41 190 THR A O 1
ATOM 1501 N N . PHE A 1 191 ? -7.853 -10.619 30.393 1.00 60.38 191 PHE A N 1
ATOM 1502 C CA . PHE A 1 191 ? -7.736 -9.939 31.689 1.00 60.38 191 PHE A CA 1
ATOM 1503 C C . PHE A 1 191 ? -8.997 -9.147 32.060 1.00 60.38 191 PHE A C 1
ATOM 1505 O O . PHE A 1 191 ? -9.619 -8.497 31.222 1.00 60.38 191 PHE A O 1
ATOM 1512 N N . ALA A 1 192 ? -9.354 -9.165 33.347 1.00 57.31 192 ALA A N 1
ATOM 1513 C CA . ALA A 1 192 ? -10.333 -8.239 33.902 1.00 57.31 192 ALA A CA 1
ATOM 1514 C C . ALA A 1 192 ? -9.676 -6.860 34.024 1.00 57.31 192 ALA A C 1
ATOM 1516 O O . ALA A 1 192 ? -8.796 -6.650 34.860 1.00 57.31 192 ALA A O 1
ATOM 1517 N N . TYR A 1 193 ? -10.065 -5.930 33.157 1.00 66.56 193 TYR A N 1
ATOM 1518 C CA . TYR A 1 193 ? -9.588 -4.560 33.233 1.00 66.56 193 TYR A CA 1
ATOM 1519 C C . TYR A 1 193 ? -10.496 -3.742 34.145 1.00 66.56 193 TYR A C 1
ATOM 1521 O O . TYR A 1 193 ? -11.611 -3.387 33.783 1.00 66.56 193 TYR A O 1
ATOM 1529 N N . ASN A 1 194 ? -10.020 -3.471 35.354 1.00 63.94 194 ASN A N 1
ATOM 1530 C CA . ASN A 1 194 ? -10.709 -2.617 36.315 1.00 63.94 194 ASN A CA 1
ATOM 1531 C C . ASN A 1 194 ? -9.720 -1.590 36.877 1.00 63.94 194 ASN A C 1
ATOM 1533 O O . ASN A 1 194 ? -9.416 -1.575 38.068 1.00 63.94 194 ASN A O 1
ATOM 1537 N N . SER A 1 195 ? -9.124 -0.811 35.971 1.00 74.38 195 SER A N 1
ATOM 1538 C CA . SER A 1 195 ? -8.200 0.273 36.308 1.00 74.38 195 SER A CA 1
ATOM 1539 C C . SER A 1 195 ? -8.915 1.621 36.271 1.00 74.38 195 SER A C 1
ATOM 1541 O O . SER A 1 195 ? -9.859 1.810 35.502 1.00 74.38 195 SER A O 1
ATOM 1543 N N . SER A 1 196 ? -8.435 2.568 37.079 1.00 81.50 196 SER A N 1
ATOM 1544 C CA . SER A 1 196 ? -8.804 3.987 37.003 1.00 81.50 196 SER A CA 1
ATOM 1545 C C . SER A 1 196 ? -8.085 4.735 35.876 1.00 81.50 196 SER A C 1
ATOM 1547 O O . SER A 1 196 ? -8.499 5.845 35.541 1.00 81.50 196 SER A O 1
ATOM 1549 N N . GLN A 1 197 ? -7.043 4.127 35.306 1.00 87.75 197 GLN A N 1
ATOM 1550 C CA . GLN A 1 197 ? -6.252 4.636 34.185 1.00 87.75 197 GLN A CA 1
ATOM 1551 C C . GLN A 1 197 ? -6.709 4.012 32.868 1.00 87.75 197 GLN A C 1
ATOM 1553 O O . GLN A 1 197 ? -7.506 3.078 32.894 1.00 87.75 197 GLN A O 1
ATOM 1558 N N . ALA A 1 198 ? -6.231 4.532 31.738 1.00 88.88 198 ALA A N 1
ATOM 1559 C CA . ALA A 1 198 ? -6.420 3.915 30.427 1.00 88.88 198 ALA A CA 1
ATOM 1560 C C . ALA A 1 198 ? -5.327 2.869 30.140 1.00 88.88 198 ALA A C 1
ATOM 1562 O O . ALA A 1 198 ? -4.237 2.904 30.717 1.00 88.88 198 ALA A O 1
ATOM 1563 N N . ARG A 1 199 ? -5.604 1.913 29.248 1.00 87.12 199 ARG A N 1
ATOM 1564 C CA . ARG A 1 199 ? -4.641 0.891 28.804 1.00 87.12 199 ARG A CA 1
ATOM 1565 C C . ARG A 1 199 ? -4.516 0.918 27.297 1.00 87.12 199 ARG A C 1
ATOM 1567 O O . ARG A 1 199 ? -5.504 1.056 26.589 1.00 87.12 199 ARG A O 1
ATOM 1574 N N . ILE A 1 200 ? -3.290 0.738 26.828 1.00 88.38 200 ILE A N 1
ATOM 1575 C CA . ILE A 1 200 ? -2.945 0.701 25.411 1.00 88.38 200 ILE A CA 1
ATOM 1576 C C . ILE A 1 200 ? -2.475 -0.710 25.096 1.00 88.38 200 ILE A C 1
ATOM 1578 O O . ILE A 1 200 ? -1.636 -1.256 25.811 1.00 88.38 200 ILE A O 1
ATOM 1582 N N . ILE A 1 201 ? -3.018 -1.290 24.033 1.00 86.56 201 ILE A N 1
ATOM 1583 C CA . ILE A 1 201 ? -2.570 -2.561 23.473 1.00 86.56 201 ILE A CA 1
ATOM 1584 C C . ILE A 1 201 ? -2.121 -2.282 22.047 1.00 86.56 201 ILE A C 1
ATOM 1586 O O . ILE A 1 201 ? -2.909 -1.812 21.227 1.00 86.56 201 ILE A O 1
ATOM 1590 N N . THR A 1 202 ? -0.860 -2.571 21.748 1.00 90.31 202 THR A N 1
ATOM 1591 C CA . THR A 1 202 ? -0.352 -2.519 20.375 1.00 90.31 202 THR A CA 1
ATOM 1592 C C . THR A 1 202 ? -0.870 -3.728 19.607 1.00 90.31 202 THR A C 1
ATOM 1594 O O . THR A 1 202 ? -0.759 -4.864 20.075 1.00 90.31 202 THR A O 1
ATOM 1597 N N . LEU A 1 203 ? -1.438 -3.486 18.431 1.00 88.75 203 LEU A N 1
ATOM 1598 C CA . LEU A 1 203 ? -2.032 -4.505 17.577 1.00 88.75 203 LEU A CA 1
ATOM 1599 C C . LEU A 1 203 ? -1.155 -4.776 16.349 1.00 88.75 203 LEU A C 1
ATOM 1601 O O . LEU A 1 203 ? -0.358 -3.938 15.929 1.00 88.75 203 LEU A O 1
ATOM 1605 N N . ASP A 1 204 ? -1.317 -5.963 15.776 1.00 88.44 204 ASP A N 1
ATOM 1606 C CA . ASP A 1 204 ? -0.718 -6.370 14.509 1.00 88.44 204 ASP A CA 1
ATOM 1607 C C . ASP A 1 204 ? -1.399 -5.609 13.359 1.00 88.44 204 ASP A C 1
ATOM 1609 O O . ASP A 1 204 ? -2.454 -6.003 12.855 1.00 88.44 204 ASP A O 1
ATOM 1613 N N . VAL A 1 205 ? -0.808 -4.471 12.982 1.00 88.00 205 VAL A N 1
ATOM 1614 C CA . VAL A 1 205 ? -1.355 -3.575 11.953 1.00 88.00 205 VAL A CA 1
ATOM 1615 C C . VAL A 1 205 ? -1.432 -4.247 10.582 1.00 88.00 205 VAL A C 1
ATOM 1617 O O . VAL A 1 205 ? -2.396 -4.033 9.858 1.00 88.00 205 VAL A O 1
ATOM 1620 N N . ARG A 1 206 ? -0.487 -5.139 10.256 1.00 87.56 206 ARG A N 1
ATOM 1621 C CA . ARG A 1 206 ? -0.477 -5.870 8.981 1.00 87.56 206 ARG A CA 1
ATOM 1622 C C . ARG A 1 206 ? -1.606 -6.880 8.908 1.00 87.56 206 ARG A C 1
ATOM 1624 O O . ARG A 1 206 ? -2.277 -6.979 7.886 1.00 87.56 206 ARG A O 1
ATOM 1631 N N . ASN A 1 207 ? -1.851 -7.605 10.001 1.00 85.56 207 ASN A N 1
ATOM 1632 C CA . ASN A 1 207 ? -2.996 -8.505 10.080 1.00 85.56 207 ASN A CA 1
ATOM 1633 C C . ASN A 1 207 ? -4.324 -7.748 9.939 1.00 85.56 207 ASN A C 1
ATOM 1635 O O . ASN A 1 207 ? -5.227 -8.233 9.263 1.00 85.56 207 ASN A O 1
ATOM 1639 N N . PHE A 1 208 ? -4.417 -6.558 10.533 1.00 85.12 208 PHE A N 1
ATOM 1640 C CA . PHE A 1 208 ? -5.590 -5.701 10.416 1.00 85.12 208 PHE A CA 1
ATOM 1641 C C . PHE A 1 208 ? -5.790 -5.157 8.994 1.00 85.12 208 PHE A C 1
ATOM 1643 O O . PHE A 1 208 ? -6.872 -5.335 8.445 1.00 85.12 208 PHE A O 1
ATOM 1650 N N . GLU A 1 209 ? -4.762 -4.564 8.376 1.00 84.81 209 GLU A N 1
ATOM 1651 C CA . GLU A 1 209 ? -4.800 -4.063 6.991 1.00 84.81 209 GLU A CA 1
ATOM 1652 C C . GLU A 1 209 ? -5.191 -5.167 6.006 1.00 84.81 209 GLU A C 1
ATOM 1654 O O . GLU A 1 209 ? -6.033 -4.953 5.138 1.00 84.81 209 GLU A O 1
ATOM 1659 N N . ALA A 1 210 ? -4.637 -6.371 6.174 1.00 81.75 210 ALA A N 1
ATOM 1660 C CA . ALA A 1 210 ? -5.011 -7.531 5.371 1.00 81.75 210 ALA A CA 1
ATOM 1661 C C . ALA A 1 210 ? -6.488 -7.915 5.546 1.00 81.75 210 ALA A C 1
ATOM 1663 O O . ALA A 1 210 ? -7.148 -8.265 4.573 1.00 81.75 210 ALA A O 1
ATOM 1664 N N . ALA A 1 211 ? -7.019 -7.833 6.769 1.00 79.88 211 ALA A N 1
ATOM 1665 C CA . ALA A 1 211 ? -8.403 -8.192 7.065 1.00 79.88 211 ALA A CA 1
ATOM 1666 C C . ALA A 1 211 ? -9.432 -7.176 6.541 1.00 79.88 211 ALA A C 1
ATOM 1668 O O . ALA A 1 211 ? -10.571 -7.557 6.287 1.00 79.88 211 ALA A O 1
ATOM 1669 N N . ILE A 1 212 ? -9.042 -5.910 6.377 1.00 78.25 212 ILE A N 1
ATOM 1670 C CA . ILE A 1 212 ? -9.852 -4.878 5.704 1.00 78.25 212 ILE A CA 1
ATOM 1671 C C . ILE A 1 212 ? -9.536 -4.773 4.205 1.00 78.25 212 ILE A C 1
ATOM 1673 O O . ILE A 1 212 ? -10.015 -3.862 3.542 1.00 78.25 212 ILE A O 1
ATOM 1677 N N . GLU A 1 213 ? -8.718 -5.688 3.678 1.00 79.38 213 GLU A N 1
ATOM 1678 C CA . GLU A 1 213 ? -8.281 -5.751 2.280 1.00 79.38 213 GLU A CA 1
ATOM 1679 C C . GLU A 1 213 ? -7.455 -4.552 1.798 1.00 79.38 213 GLU A C 1
ATOM 1681 O O . GLU A 1 213 ? -7.273 -4.401 0.593 1.00 79.38 213 GLU A O 1
ATOM 1686 N N . GLY A 1 214 ? -6.948 -3.694 2.684 1.00 80.44 214 GLY A N 1
ATOM 1687 C CA . GLY A 1 214 ? -6.065 -2.586 2.320 1.00 80.44 214 GLY A CA 1
ATOM 1688 C C . GLY A 1 214 ? -6.103 -1.389 3.257 1.00 80.44 214 GLY A C 1
ATOM 1689 O O . GLY A 1 214 ? -7.143 -1.041 3.814 1.00 80.44 214 GLY A O 1
ATOM 1690 N N . ARG A 1 215 ? -4.952 -0.730 3.420 1.00 79.62 215 ARG A N 1
ATOM 1691 C CA . ARG A 1 215 ? -4.839 0.469 4.265 1.00 79.62 215 ARG A CA 1
ATOM 1692 C C . ARG A 1 215 ? -5.702 1.625 3.755 1.00 79.62 215 ARG A C 1
ATOM 1694 O O . ARG A 1 215 ? -6.274 2.341 4.571 1.00 79.62 215 ARG A O 1
ATOM 1701 N N . ASP A 1 216 ? -5.865 1.750 2.438 1.00 76.75 216 ASP A N 1
ATOM 1702 C CA . ASP A 1 216 ? -6.648 2.774 1.725 1.00 76.75 216 ASP A CA 1
ATOM 1703 C C . ASP A 1 216 ? -8.121 2.852 2.156 1.00 76.75 216 ASP A C 1
ATOM 1705 O O . ASP A 1 216 ? -8.749 3.897 2.035 1.00 76.75 216 ASP A O 1
ATOM 1709 N N . VAL A 1 217 ? -8.654 1.786 2.757 1.00 77.00 217 VAL A N 1
ATOM 1710 C CA . VAL A 1 217 ? -10.003 1.752 3.347 1.00 77.00 217 VAL A CA 1
ATOM 1711 C C . VAL A 1 217 ? -10.163 2.720 4.529 1.00 77.00 217 VAL A C 1
ATOM 1713 O O . VAL A 1 217 ? -11.266 3.175 4.843 1.00 77.00 217 VAL A O 1
ATOM 1716 N N . ILE A 1 218 ? -9.061 3.016 5.217 1.00 74.00 218 ILE A N 1
ATOM 1717 C CA . ILE A 1 218 ? -9.003 3.869 6.415 1.00 74.00 218 ILE A CA 1
ATOM 1718 C C . ILE A 1 218 ? -8.063 5.066 6.191 1.00 74.00 218 ILE A C 1
ATOM 1720 O O . ILE A 1 218 ? -8.234 6.123 6.810 1.00 74.00 218 ILE A O 1
ATOM 1724 N N . ALA A 1 219 ? -7.088 4.881 5.301 1.00 67.88 219 ALA A N 1
ATOM 1725 C CA . ALA A 1 219 ? -6.027 5.778 4.877 1.00 67.88 219 ALA A CA 1
ATOM 1726 C C . ALA A 1 219 ? -6.254 6.248 3.426 1.00 67.88 219 ALA A C 1
ATOM 1728 O O . ALA A 1 219 ? -5.512 5.836 2.545 1.00 67.88 219 ALA A O 1
ATOM 1729 N N . ASN A 1 220 ? -7.280 7.073 3.162 1.00 60.62 220 ASN A N 1
ATOM 1730 C CA . ASN A 1 220 ? -7.667 7.480 1.794 1.00 60.62 220 ASN A CA 1
ATOM 1731 C C . ASN A 1 220 ? -6.524 8.109 0.971 1.00 60.62 220 ASN A C 1
ATOM 1733 O O . ASN A 1 220 ? -6.622 8.201 -0.251 1.00 60.62 220 ASN A O 1
ATOM 1737 N N . ASP A 1 221 ? -5.485 8.607 1.637 1.00 63.16 221 ASP A N 1
ATOM 1738 C CA . ASP A 1 221 ? -4.277 9.118 1.017 1.00 63.16 221 ASP A CA 1
ATOM 1739 C C . ASP A 1 221 ? -3.022 8.664 1.782 1.00 63.16 221 ASP A C 1
ATOM 1741 O O . ASP A 1 221 ? -3.058 8.214 2.933 1.00 63.16 221 ASP A O 1
ATOM 1745 N N . ASN A 1 222 ? -1.869 8.828 1.139 1.00 66.44 222 ASN A N 1
ATOM 1746 C CA . ASN A 1 222 ? -0.572 8.594 1.762 1.00 66.44 222 ASN A CA 1
ATOM 1747 C C . ASN A 1 222 ? -0.103 9.798 2.610 1.00 66.44 222 ASN A C 1
ATOM 1749 O O . ASN A 1 222 ? 1.103 10.026 2.749 1.00 66.44 222 ASN A O 1
ATOM 1753 N N . ASN A 1 223 ? -1.006 10.593 3.196 1.00 70.44 223 ASN A N 1
ATOM 1754 C CA . ASN A 1 223 ? -0.596 11.632 4.141 1.00 70.44 223 ASN A CA 1
ATOM 1755 C C . ASN A 1 223 ? -0.330 11.027 5.522 1.00 70.44 223 ASN A C 1
ATOM 1757 O O . ASN A 1 223 ? -1.021 10.120 5.975 1.00 70.44 223 ASN A O 1
ATOM 1761 N N . GLU A 1 224 ? 0.696 11.513 6.222 1.00 74.69 224 GLU A N 1
ATOM 1762 C CA . GLU A 1 224 ? 0.917 11.079 7.602 1.00 74.69 224 GLU A CA 1
ATOM 1763 C C . GLU A 1 224 ? -0.181 11.671 8.488 1.00 74.69 224 GLU A C 1
ATOM 1765 O O . GLU A 1 224 ? -0.294 12.888 8.644 1.00 74.69 224 GLU A O 1
ATOM 1770 N N . TYR A 1 225 ? -1.015 10.799 9.051 1.00 74.25 225 TYR A N 1
ATOM 1771 C CA . TYR A 1 225 ? -2.169 11.205 9.835 1.00 74.25 225 TYR A CA 1
ATOM 1772 C C . TYR A 1 22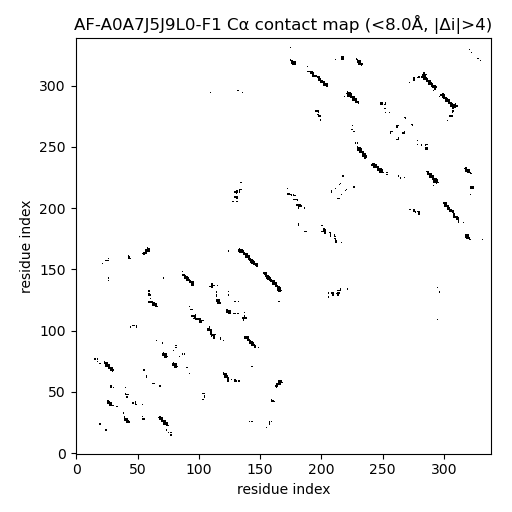5 ? -2.569 10.150 10.855 1.00 74.25 225 TYR A C 1
ATOM 1774 O O . TYR A 1 225 ? -2.115 9.013 10.805 1.00 74.25 225 TYR A O 1
ATOM 1782 N N . CYS A 1 226 ? -3.418 10.511 11.812 1.00 77.75 226 CYS A N 1
ATOM 1783 C CA . CYS A 1 226 ? -3.984 9.538 12.739 1.00 77.75 226 CYS A CA 1
ATOM 1784 C C . CYS A 1 226 ? -5.505 9.620 12.734 1.00 77.75 226 CYS A C 1
ATOM 1786 O O . CYS A 1 226 ? -6.066 10.711 12.647 1.00 77.75 226 CYS A O 1
ATOM 1788 N N . THR A 1 227 ? -6.163 8.470 12.842 1.00 76.00 227 THR A N 1
ATOM 1789 C CA . THR A 1 227 ? -7.619 8.362 12.783 1.00 76.00 227 THR A CA 1
ATOM 1790 C C . THR A 1 227 ? -8.162 7.432 13.856 1.00 76.00 227 THR A C 1
ATOM 1792 O O . THR A 1 227 ? -7.527 6.450 14.256 1.00 76.00 227 THR A O 1
ATOM 1795 N N . PHE A 1 228 ? -9.351 7.778 14.338 1.00 78.44 228 PHE A N 1
ATOM 1796 C CA . PHE A 1 228 ? -10.134 6.956 15.244 1.00 78.44 228 PHE A CA 1
ATOM 1797 C C . PHE A 1 228 ? -11.021 6.037 14.415 1.00 78.44 228 PHE A C 1
ATOM 1799 O O . PHE A 1 228 ? -11.837 6.493 13.614 1.00 78.44 228 PHE A O 1
ATOM 1806 N N . ILE A 1 229 ? -10.885 4.736 14.635 1.00 78.25 229 ILE A N 1
ATOM 1807 C CA . ILE A 1 229 ? -11.764 3.741 14.036 1.00 78.25 229 ILE A CA 1
ATOM 1808 C C . ILE A 1 229 ? -12.828 3.400 15.074 1.00 78.25 229 ILE A C 1
ATOM 1810 O O . ILE A 1 229 ? -12.535 2.917 16.172 1.00 78.25 229 ILE A O 1
ATOM 1814 N N . THR A 1 230 ? -14.079 3.677 14.711 1.00 73.31 230 THR A N 1
ATOM 1815 C CA . THR A 1 230 ? -15.226 3.441 15.586 1.00 73.31 230 THR A CA 1
ATOM 1816 C C . THR A 1 230 ? -15.435 1.951 15.779 1.00 73.31 230 THR A C 1
ATOM 1818 O O . THR A 1 230 ? -15.588 1.198 14.818 1.00 73.31 230 THR A O 1
ATOM 1821 N N . LEU A 1 231 ? -15.504 1.532 17.036 1.00 75.75 231 LEU A N 1
ATOM 1822 C CA . LEU A 1 231 ? -15.841 0.168 17.383 1.00 75.75 231 LEU A CA 1
ATOM 1823 C C . LEU A 1 231 ? -17.350 0.015 17.536 1.00 75.75 231 LEU A C 1
ATOM 1825 O O . LEU A 1 231 ? -18.000 0.805 18.220 1.00 75.75 231 LEU A O 1
ATOM 1829 N N . ASN A 1 232 ? -17.898 -1.032 16.925 1.00 75.06 232 ASN A N 1
ATOM 1830 C CA . ASN A 1 232 ? -19.319 -1.333 16.968 1.00 75.06 232 ASN A CA 1
ATOM 1831 C C . ASN A 1 232 ? -19.547 -2.773 17.429 1.00 75.06 232 ASN A C 1
ATOM 1833 O O . ASN A 1 232 ? -18.822 -3.691 17.045 1.00 75.06 232 ASN A O 1
ATOM 1837 N N . LYS A 1 233 ? -20.585 -2.983 18.238 1.00 72.44 233 LYS A N 1
ATOM 1838 C CA . LYS A 1 233 ? -21.055 -4.323 18.605 1.00 72.44 233 LYS A CA 1
ATOM 1839 C C . LYS A 1 233 ? -22.354 -4.646 17.858 1.00 72.44 233 LYS A C 1
ATOM 1841 O O . LYS A 1 233 ? -23.213 -3.766 17.735 1.00 72.44 233 LYS A O 1
ATOM 1846 N N . PRO A 1 234 ? -22.530 -5.883 17.367 1.00 70.94 234 PRO A N 1
ATOM 1847 C CA . PRO A 1 234 ? -23.808 -6.316 16.820 1.00 70.94 234 PRO A CA 1
ATOM 1848 C C . PRO A 1 234 ? -24.858 -6.415 17.934 1.00 70.94 234 PRO A C 1
ATOM 1850 O O . PRO A 1 234 ? -24.593 -6.938 19.017 1.00 70.94 234 PRO A O 1
ATOM 1853 N N . VAL A 1 235 ? -26.064 -5.926 17.662 1.00 74.38 235 VAL A N 1
ATOM 1854 C CA . VAL A 1 235 ? -27.237 -6.044 18.532 1.00 74.38 235 VAL A CA 1
ATOM 1855 C C . VAL A 1 235 ? -28.245 -6.946 17.844 1.00 74.38 235 VAL A C 1
ATOM 1857 O O . VAL A 1 235 ? -28.733 -6.628 16.758 1.00 74.38 235 VAL A O 1
ATOM 1860 N N . TYR A 1 236 ? -28.564 -8.060 18.491 1.00 77.94 236 TYR A N 1
ATOM 1861 C CA . TYR A 1 236 ? -29.538 -9.028 18.005 1.00 77.94 236 TYR A CA 1
ATOM 1862 C C . TYR A 1 236 ? -30.925 -8.761 18.598 1.00 77.94 236 TYR A C 1
ATOM 1864 O O . TYR A 1 236 ? -31.077 -8.017 19.571 1.00 77.94 236 TYR A O 1
ATOM 1872 N N . ASP A 1 237 ? -31.945 -9.350 17.986 1.00 84.31 237 ASP A N 1
ATOM 1873 C CA . ASP A 1 237 ? -33.301 -9.370 18.520 1.00 84.31 237 ASP A CA 1
ATOM 1874 C C . ASP A 1 237 ? -33.375 -10.109 19.868 1.00 84.31 237 ASP A C 1
ATOM 1876 O O . ASP A 1 237 ? -32.429 -10.767 20.299 1.00 84.31 237 ASP A O 1
ATOM 1880 N N . ALA A 1 238 ? -34.516 -10.012 20.557 1.00 85.12 238 ALA A N 1
ATOM 1881 C CA . ALA A 1 238 ? -34.706 -10.655 21.861 1.00 85.12 238 ALA A CA 1
ATOM 1882 C C . ALA A 1 238 ? -34.512 -12.188 21.820 1.00 85.12 238 ALA A C 1
ATOM 1884 O O . ALA A 1 238 ? -34.227 -12.793 22.850 1.00 85.12 238 ALA A O 1
ATOM 1885 N N . GLY A 1 239 ? -34.650 -12.803 20.637 1.00 80.69 239 GLY A N 1
ATOM 1886 C CA . GLY A 1 239 ? -34.391 -14.223 20.394 1.00 80.69 239 GLY A CA 1
ATOM 1887 C C . GLY A 1 239 ? -32.939 -14.566 20.035 1.00 80.69 239 GLY A C 1
ATOM 1888 O O . GLY A 1 239 ? -32.630 -15.745 19.889 1.00 80.69 239 GLY A O 1
ATOM 1889 N N . GLY A 1 240 ? -32.053 -13.576 19.878 1.00 77.31 240 GLY A N 1
ATOM 1890 C CA . GLY A 1 240 ? -30.636 -13.766 19.544 1.00 77.31 240 GLY A CA 1
ATOM 1891 C C . GLY A 1 240 ? -30.368 -14.308 18.135 1.00 77.31 240 GLY A C 1
ATOM 1892 O O . GLY A 1 240 ? -29.243 -14.702 17.842 1.00 77.31 240 GLY A O 1
ATOM 1893 N N . SER A 1 241 ? -31.384 -14.355 17.272 1.00 78.31 241 SER A N 1
ATOM 1894 C CA . SER A 1 241 ? -31.344 -15.056 15.981 1.00 78.31 241 SER A CA 1
ATOM 1895 C C . SER A 1 241 ? -31.167 -14.119 14.789 1.00 78.31 241 SER A C 1
ATOM 1897 O O . SER A 1 241 ? -30.674 -14.534 13.741 1.00 78.31 241 SER A O 1
ATOM 1899 N N . LYS A 1 242 ? -31.536 -12.843 14.948 1.00 79.56 242 LYS A N 1
ATOM 1900 C CA . LYS A 1 242 ? -31.493 -11.848 13.878 1.00 79.56 242 LYS A CA 1
ATOM 1901 C C . LYS A 1 242 ? -30.698 -10.627 14.312 1.00 79.56 242 LYS A C 1
ATOM 1903 O O . LYS A 1 242 ? -31.010 -10.022 15.333 1.00 79.56 242 LYS A O 1
ATOM 1908 N N . LEU A 1 243 ? -29.698 -10.242 13.518 1.00 73.19 243 LEU A N 1
ATOM 1909 C CA . LEU A 1 243 ? -29.012 -8.960 13.672 1.00 73.19 243 LEU A CA 1
ATOM 1910 C C . LEU A 1 243 ? -30.014 -7.824 13.408 1.00 73.19 243 LEU A C 1
ATOM 1912 O O . LEU A 1 243 ? -30.649 -7.785 12.356 1.00 73.19 243 LEU A O 1
ATOM 1916 N N . VAL A 1 244 ? -30.173 -6.917 14.371 1.00 79.88 244 VAL A N 1
ATOM 1917 C CA . VAL A 1 244 ? -31.117 -5.790 14.300 1.00 79.88 244 VAL A CA 1
ATOM 1918 C C . VAL A 1 244 ? -30.395 -4.492 13.974 1.00 79.88 244 VAL A C 1
ATOM 1920 O O . VAL A 1 244 ? -30.897 -3.700 13.184 1.00 79.88 244 VAL A O 1
ATOM 1923 N N . ARG A 1 245 ? -29.243 -4.244 14.603 1.00 75.75 245 ARG A N 1
ATOM 1924 C CA . ARG A 1 245 ? -28.427 -3.045 14.371 1.00 75.75 245 ARG A CA 1
ATOM 1925 C C . ARG A 1 245 ? -27.013 -3.238 14.897 1.00 75.75 245 ARG A C 1
ATOM 1927 O O . ARG A 1 245 ? -26.738 -4.201 15.606 1.00 75.75 245 ARG A O 1
ATOM 1934 N N . TYR A 1 246 ? -26.163 -2.260 14.633 1.00 75.44 246 TYR A N 1
ATOM 1935 C CA . TYR A 1 246 ? -24.896 -2.088 15.326 1.00 75.44 246 TYR A CA 1
ATOM 1936 C C . TYR A 1 246 ? -24.993 -0.932 16.322 1.00 75.44 246 TYR A C 1
ATOM 1938 O O . TYR A 1 246 ? -25.664 0.066 16.066 1.00 75.44 246 TYR A O 1
ATOM 1946 N N . GLU A 1 247 ? -24.355 -1.083 17.478 1.00 76.31 247 GLU A N 1
ATOM 1947 C CA . GLU A 1 247 ? -24.260 -0.043 18.502 1.00 76.31 247 GLU A CA 1
ATOM 1948 C C . GLU A 1 247 ? -22.789 0.317 18.718 1.00 76.31 247 GLU A C 1
ATOM 1950 O O . GLU A 1 247 ? -21.961 -0.569 18.948 1.00 76.31 247 GLU A O 1
ATOM 1955 N N . SER A 1 248 ? -22.467 1.611 18.642 1.00 78.38 248 SER A N 1
ATOM 1956 C CA . SER A 1 248 ? -21.107 2.096 18.880 1.00 78.38 248 SER A CA 1
ATOM 1957 C C . SER A 1 248 ? -20.734 1.958 20.351 1.00 78.38 248 SER A C 1
ATOM 1959 O O . SER A 1 248 ? -21.512 2.303 21.239 1.00 78.38 248 SER A O 1
ATOM 1961 N N . ILE A 1 249 ? -19.521 1.473 20.595 1.00 77.62 249 ILE A N 1
ATOM 1962 C CA . ILE A 1 249 ? -18.911 1.376 21.928 1.00 77.62 249 ILE A CA 1
ATOM 1963 C C . ILE A 1 249 ? -17.718 2.330 22.089 1.00 77.62 249 ILE A C 1
ATOM 1965 O O . ILE A 1 249 ? -16.996 2.251 23.081 1.00 77.62 249 ILE A O 1
ATOM 1969 N N . SER A 1 250 ? -17.504 3.198 21.094 1.00 83.75 250 SER A N 1
ATOM 1970 C CA . SER A 1 250 ? -16.497 4.271 21.086 1.00 83.75 250 SER A CA 1
ATOM 1971 C C . SER A 1 250 ? -17.144 5.651 20.975 1.00 83.75 250 SER A C 1
ATOM 1973 O O . SER A 1 250 ? -16.481 6.606 20.574 1.00 83.75 250 SER A O 1
ATOM 1975 N N . ASN A 1 251 ? -18.454 5.770 21.205 1.00 84.06 251 ASN A N 1
ATOM 1976 C CA . ASN A 1 251 ? -19.184 6.988 20.875 1.00 84.06 251 ASN A CA 1
ATOM 1977 C C . ASN A 1 25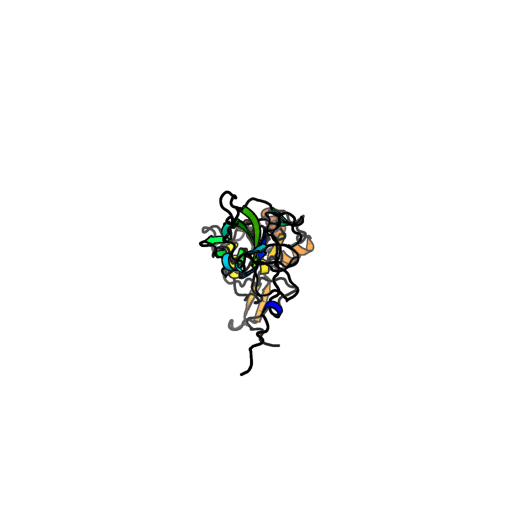1 ? -18.687 8.184 21.698 1.00 84.06 251 ASN A C 1
ATOM 1979 O O . ASN A 1 251 ? -18.464 9.257 21.140 1.00 84.06 251 ASN A O 1
ATOM 1983 N N . GLN A 1 252 ? -18.456 8.006 23.000 1.00 87.19 252 GLN A N 1
ATOM 1984 C CA . GLN A 1 252 ? -17.922 9.071 23.848 1.00 87.19 252 GLN A CA 1
ATOM 1985 C C . GLN A 1 252 ? -16.455 9.371 23.522 1.00 87.19 252 GLN A C 1
ATOM 1987 O O . GLN A 1 252 ? -16.079 10.540 23.480 1.00 87.19 252 GLN A O 1
ATOM 1992 N N . CYS A 1 253 ? -15.641 8.356 23.217 1.00 85.75 253 CYS A N 1
ATOM 1993 C CA . CYS A 1 253 ? -14.261 8.537 22.755 1.00 85.75 253 CYS A CA 1
ATOM 1994 C C . CYS A 1 253 ? -14.203 9.353 21.456 1.00 85.75 253 CYS A C 1
ATOM 1996 O O . CYS A 1 253 ? -13.401 10.278 21.339 1.00 85.75 253 CYS A O 1
ATOM 1998 N N . ASN A 1 254 ? -15.082 9.053 20.498 1.00 80.19 254 ASN A N 1
ATOM 1999 C CA . ASN A 1 254 ? -15.195 9.789 19.243 1.00 80.19 254 ASN A CA 1
ATOM 2000 C C . ASN A 1 254 ? -15.667 11.224 19.476 1.00 80.19 254 ASN A C 1
ATOM 2002 O O . ASN A 1 254 ? -15.073 12.158 18.948 1.00 80.19 254 ASN A O 1
ATOM 2006 N N . GLN A 1 255 ? -16.711 11.428 20.284 1.00 83.06 255 GLN A N 1
ATOM 2007 C CA . GLN A 1 255 ? -17.168 12.777 20.631 1.00 83.06 255 GLN A CA 1
ATOM 2008 C C . GLN A 1 255 ? -16.062 13.580 21.315 1.00 83.06 255 GLN A C 1
ATOM 2010 O O . GLN A 1 255 ? -15.869 14.748 20.990 1.00 83.06 255 GLN A O 1
ATOM 2015 N N . TYR A 1 256 ? -15.299 12.958 22.216 1.00 84.12 256 TYR A N 1
ATOM 2016 C CA . TYR A 1 256 ? -14.147 13.587 22.850 1.00 84.12 256 TYR A CA 1
ATOM 2017 C C . TYR A 1 256 ? -13.095 14.002 21.816 1.00 84.12 256 TYR A C 1
ATOM 2019 O O . TYR A 1 256 ? -12.621 15.137 21.852 1.00 84.12 256 TYR A O 1
ATOM 2027 N N . TYR A 1 257 ? -12.766 13.112 20.877 1.00 77.06 257 TYR A N 1
ATOM 2028 C CA . TYR A 1 257 ? -11.830 13.383 19.787 1.00 77.06 257 TYR A CA 1
ATOM 2029 C C . TYR A 1 257 ? -12.240 14.612 18.962 1.00 77.06 257 TYR A C 1
ATOM 2031 O O . TYR A 1 257 ? -11.437 15.528 18.776 1.00 77.06 257 TYR A O 1
ATOM 2039 N N . TRP A 1 258 ? -13.508 14.687 18.552 1.00 76.19 258 TRP A N 1
ATOM 2040 C CA . TRP A 1 258 ? -14.035 15.816 17.782 1.00 76.19 258 TRP A CA 1
ATOM 2041 C C . TRP A 1 258 ? -14.125 17.112 18.596 1.00 76.19 258 TRP A C 1
ATOM 2043 O O . TRP A 1 258 ? -13.645 18.153 18.148 1.00 76.19 258 TRP A O 1
ATOM 2053 N N . ASN A 1 259 ? -14.682 17.056 19.808 1.00 82.75 259 ASN A N 1
ATOM 2054 C CA . ASN A 1 259 ? -14.916 18.237 20.647 1.00 82.75 259 ASN A CA 1
ATOM 2055 C C . ASN A 1 259 ? -13.620 18.917 21.108 1.00 82.75 259 ASN A C 1
ATOM 2057 O O . ASN A 1 259 ? -13.628 20.111 21.393 1.00 82.75 259 ASN A O 1
ATOM 2061 N N . ASN A 1 260 ? -12.515 18.171 21.182 1.00 76.25 260 ASN A N 1
ATOM 2062 C CA . ASN A 1 260 ? -11.213 18.695 21.596 1.00 76.25 260 ASN A CA 1
ATOM 2063 C C . ASN A 1 260 ? -10.279 18.992 20.411 1.00 76.25 260 ASN A C 1
ATOM 2065 O O . ASN A 1 260 ? -9.093 19.238 20.618 1.00 76.25 260 ASN A O 1
ATOM 2069 N N . GLY A 1 261 ? -10.786 18.965 19.172 1.00 71.25 261 GLY A N 1
ATOM 2070 C CA . GLY A 1 261 ? -9.991 19.287 17.985 1.00 71.25 261 GLY A CA 1
ATOM 2071 C C . GLY A 1 261 ? -8.840 18.311 17.729 1.00 71.25 261 GLY A C 1
ATOM 2072 O O . GLY A 1 261 ? -7.875 18.664 17.051 1.00 71.25 261 GLY A O 1
ATOM 2073 N N . LEU A 1 262 ? -8.939 17.078 18.239 1.00 69.06 262 LEU A N 1
ATOM 2074 C CA . LEU A 1 262 ? -7.938 16.032 18.017 1.00 69.06 262 LEU A CA 1
ATOM 2075 C C . LEU A 1 262 ? -7.992 15.485 16.579 1.00 69.06 262 LEU A C 1
ATOM 2077 O O . LEU A 1 262 ? -7.173 14.662 16.208 1.00 69.06 262 LEU A O 1
ATOM 2081 N N . SER A 1 263 ? -8.907 15.954 15.731 1.00 62.09 263 SER A N 1
ATOM 2082 C CA . SER A 1 263 ? -8.897 15.665 14.292 1.00 62.09 263 SER A CA 1
ATOM 2083 C C . SER A 1 263 ? -7.807 16.406 13.513 1.00 62.09 263 SER A C 1
ATOM 2085 O O . SER A 1 263 ? -7.545 16.077 12.357 1.00 62.09 263 SER A O 1
ATOM 2087 N N . GLN A 1 264 ? -7.159 17.405 14.121 1.00 59.69 264 GLN A N 1
ATOM 2088 C CA . GLN A 1 264 ? -6.110 18.182 13.469 1.00 59.69 264 GLN A CA 1
ATOM 2089 C C . GLN A 1 264 ? -4.744 17.514 13.660 1.00 59.69 264 GLN A C 1
ATOM 2091 O O . GLN A 1 264 ? -4.189 17.467 14.758 1.00 59.69 264 GLN A O 1
ATOM 2096 N N . LEU A 1 265 ? -4.196 17.019 12.550 1.00 53.19 265 LEU A N 1
ATOM 2097 C CA . LEU A 1 265 ? -3.002 16.169 12.457 1.00 53.19 265 LEU A CA 1
ATOM 2098 C C . LEU A 1 265 ? -1.734 16.740 13.101 1.00 53.19 265 LEU A C 1
ATOM 2100 O O . LEU A 1 265 ? -0.851 15.979 13.483 1.00 53.19 265 LEU A O 1
ATOM 2104 N N . SER A 1 266 ? -1.651 18.061 13.265 1.00 52.56 266 SER A N 1
ATOM 2105 C CA . SER A 1 266 ? -0.518 18.734 13.905 1.00 52.56 266 SER A CA 1
ATOM 2106 C C . SER A 1 266 ? -0.573 18.739 15.438 1.00 52.56 266 SER A C 1
ATOM 2108 O O . SER A 1 266 ? 0.450 18.991 16.069 1.00 52.56 266 SER A O 1
ATOM 2110 N N . ASN A 1 267 ? -1.746 18.486 16.035 1.00 49.41 267 ASN A N 1
ATOM 2111 C CA . ASN A 1 267 ? -2.007 18.676 17.469 1.00 49.41 267 ASN A CA 1
ATOM 2112 C C . ASN A 1 267 ? -2.513 17.426 18.188 1.00 49.41 267 ASN A C 1
ATOM 2114 O O . ASN A 1 267 ? -2.688 17.467 19.408 1.00 49.41 267 ASN A O 1
ATOM 2118 N N . ILE A 1 268 ? -2.724 16.309 17.483 1.00 53.66 268 ILE A N 1
ATOM 2119 C CA . ILE A 1 268 ? -2.817 15.030 18.183 1.00 53.66 268 ILE A CA 1
ATOM 2120 C C . ILE A 1 268 ? -1.490 14.877 18.910 1.00 53.66 268 ILE A C 1
ATOM 2122 O O . ILE A 1 268 ? -0.450 14.960 18.250 1.00 53.66 268 ILE A O 1
ATOM 2126 N N . PRO A 1 269 ? -1.472 14.693 20.241 1.00 53.03 269 PRO A N 1
ATOM 2127 C CA . PRO A 1 269 ? -0.232 14.368 20.905 1.00 53.03 269 PRO A CA 1
ATOM 2128 C C . PRO A 1 269 ? 0.368 13.197 20.137 1.00 53.03 269 PRO A C 1
ATOM 2130 O O . PRO A 1 269 ? -0.255 12.140 20.043 1.00 53.03 269 PRO A O 1
ATOM 2133 N N . ALA A 1 270 ? 1.546 13.376 19.540 1.00 55.16 270 ALA A N 1
ATOM 2134 C CA . ALA A 1 270 ? 2.181 12.375 18.677 1.00 55.16 270 ALA A CA 1
ATOM 2135 C C . ALA A 1 270 ? 2.494 11.046 19.411 1.00 55.16 270 ALA A C 1
ATOM 2137 O O . ALA A 1 270 ? 3.176 10.166 18.893 1.00 55.16 270 ALA A O 1
ATOM 2138 N N . LYS A 1 271 ? 2.016 10.907 20.650 1.00 73.81 271 LYS A N 1
ATOM 2139 C CA . LYS A 1 271 ? 2.177 9.810 21.578 1.00 73.81 271 LYS A CA 1
ATOM 2140 C C . LYS A 1 271 ? 0.787 9.282 21.919 1.00 73.81 271 LYS A C 1
ATOM 2142 O O . LYS A 1 271 ? 0.026 9.923 22.638 1.00 73.81 271 LYS A O 1
ATOM 2147 N N . VAL A 1 272 ? 0.500 8.060 21.475 1.00 81.69 272 VAL A N 1
ATOM 2148 C CA . VAL A 1 272 ? -0.677 7.267 21.881 1.00 81.69 272 VAL A CA 1
ATOM 2149 C C . VAL A 1 272 ? -0.909 7.285 23.405 1.00 81.69 272 VAL A C 1
ATOM 2151 O O . VAL A 1 272 ? -2.046 7.245 23.865 1.00 81.69 272 VAL A O 1
ATOM 2154 N N . THR A 1 273 ? 0.158 7.429 24.197 1.00 83.88 273 THR A N 1
ATOM 2155 C CA . THR A 1 273 ? 0.125 7.581 25.658 1.00 83.88 273 THR A CA 1
ATOM 2156 C C . THR A 1 273 ? -0.616 8.825 26.138 1.00 83.88 273 THR A C 1
ATOM 2158 O O . THR A 1 273 ? -1.407 8.746 27.076 1.00 83.88 273 THR A O 1
ATOM 2161 N N . ASP A 1 274 ? -0.384 9.968 25.503 1.00 84.19 274 ASP A N 1
ATOM 2162 C CA . ASP A 1 274 ? -1.016 11.230 25.887 1.00 84.19 274 ASP A CA 1
ATOM 2163 C C . ASP A 1 274 ? -2.504 11.212 25.510 1.00 84.19 274 ASP A C 1
ATOM 2165 O O . ASP A 1 274 ? -3.353 11.654 26.285 1.00 84.19 274 ASP A O 1
ATOM 2169 N N . LEU A 1 275 ? -2.829 10.612 24.359 1.00 83.56 275 LEU A N 1
ATOM 2170 C CA . LEU A 1 275 ? -4.207 10.363 23.945 1.00 83.56 275 LEU A CA 1
ATOM 2171 C C . LEU A 1 275 ? -4.943 9.447 24.930 1.00 83.56 275 LEU A C 1
ATOM 2173 O O . LEU A 1 275 ? -6.043 9.770 25.372 1.00 83.56 275 LEU A O 1
ATOM 2177 N N . ALA A 1 276 ? -4.330 8.323 25.306 1.00 87.44 276 ALA A N 1
ATOM 2178 C CA . ALA A 1 276 ? -4.908 7.404 26.278 1.00 87.44 276 ALA A CA 1
ATOM 2179 C C . ALA A 1 276 ? -5.174 8.102 27.618 1.00 87.44 276 ALA A C 1
ATOM 2181 O O . ALA A 1 276 ? -6.238 7.918 28.202 1.00 87.44 276 ALA A O 1
ATOM 2182 N N . LYS A 1 277 ? -4.251 8.964 28.063 1.00 87.75 277 LYS A N 1
ATOM 2183 C CA . LYS A 1 277 ? -4.418 9.771 29.275 1.00 87.75 277 LYS A CA 1
ATOM 2184 C C . LYS A 1 277 ? -5.590 10.752 29.168 1.00 87.75 277 LYS A C 1
ATOM 2186 O O . LYS A 1 277 ? -6.363 10.883 30.110 1.00 87.75 277 LYS A O 1
ATOM 2191 N N . ALA A 1 278 ? -5.759 11.422 28.029 1.00 86.00 278 ALA A N 1
ATOM 2192 C CA . ALA A 1 278 ? -6.896 12.317 27.796 1.00 86.00 278 ALA A CA 1
ATOM 2193 C C . ALA A 1 278 ? -8.244 11.566 27.862 1.00 86.00 278 ALA A C 1
ATOM 2195 O O . ALA A 1 278 ? -9.221 12.042 28.453 1.00 86.00 278 ALA A O 1
ATOM 2196 N N . LEU A 1 279 ? -8.261 10.340 27.333 1.00 87.94 279 LEU A N 1
ATOM 2197 C CA . LEU A 1 279 ? -9.418 9.449 27.346 1.00 87.94 279 LEU A CA 1
ATOM 2198 C C . LEU A 1 279 ? -9.724 8.837 28.725 1.00 87.94 279 LEU A C 1
ATOM 2200 O O . LEU A 1 279 ? -10.766 8.208 28.872 1.00 87.94 279 LEU A O 1
ATOM 2204 N N . GLU A 1 280 ? -8.916 9.070 29.768 1.00 90.12 280 GLU A N 1
ATOM 2205 C CA . GLU A 1 280 ? -9.252 8.651 31.141 1.00 90.12 280 GLU A CA 1
ATOM 2206 C C . GLU A 1 280 ? -10.510 9.342 31.691 1.00 90.12 280 GLU A C 1
ATOM 2208 O O . GLU A 1 280 ? -11.100 8.874 32.668 1.00 90.12 280 GLU A O 1
ATOM 2213 N N . THR A 1 281 ? -10.933 10.447 31.072 1.00 89.00 281 THR A N 1
ATOM 2214 C CA . THR A 1 281 ? -12.189 11.148 31.384 1.00 89.00 281 THR A CA 1
ATOM 2215 C C . THR A 1 281 ? -13.428 10.426 30.846 1.00 89.00 281 THR A C 1
ATOM 2217 O O . THR A 1 281 ? -14.506 10.557 31.426 1.00 89.00 281 THR A O 1
ATOM 2220 N N . VAL A 1 282 ? -13.267 9.621 29.794 1.00 89.44 282 VAL A N 1
ATOM 2221 C CA . VAL A 1 282 ? -14.288 8.722 29.246 1.00 89.44 282 VAL A CA 1
ATOM 2222 C C . VAL A 1 282 ? -14.216 7.393 30.001 1.00 89.44 282 VAL A C 1
ATOM 2224 O O . VAL A 1 282 ? -13.142 6.989 30.439 1.00 89.44 282 VAL A O 1
ATOM 2227 N N . LYS A 1 283 ? -15.347 6.717 30.220 1.00 89.06 283 LYS A N 1
ATOM 2228 C CA . LYS A 1 283 ? -15.408 5.474 31.009 1.00 89.06 283 LYS A CA 1
ATOM 2229 C C . LYS A 1 283 ? -16.121 4.371 30.237 1.00 89.06 283 LYS A C 1
ATOM 2231 O O . LYS A 1 283 ? -17.077 4.645 29.522 1.00 89.06 283 LYS A O 1
ATOM 2236 N N . ASN A 1 284 ? -15.724 3.122 30.479 1.00 86.94 284 ASN A N 1
ATOM 2237 C CA . ASN A 1 284 ? -16.378 1.910 29.963 1.00 86.94 284 ASN A CA 1
ATOM 2238 C C . ASN A 1 284 ? -16.443 1.784 28.425 1.00 86.94 284 ASN A C 1
ATOM 2240 O O . ASN A 1 284 ? -17.307 1.087 27.900 1.00 86.94 284 ASN A O 1
ATOM 2244 N N . GLU A 1 285 ? -15.525 2.426 27.707 1.00 87.00 285 GLU A N 1
ATOM 2245 C CA . GLU A 1 285 ? -15.407 2.373 26.246 1.00 87.00 285 GLU A CA 1
ATOM 2246 C C . GLU A 1 285 ? -14.035 1.863 25.783 1.00 87.00 285 GLU A C 1
ATOM 2248 O O . GLU A 1 285 ? -13.053 1.857 26.536 1.00 87.00 285 GLU A O 1
ATOM 2253 N N . ALA A 1 286 ? -13.965 1.475 24.512 1.00 83.56 286 ALA A N 1
ATOM 2254 C CA . ALA A 1 286 ? -12.721 1.180 23.815 1.00 83.56 286 ALA A CA 1
ATOM 2255 C C . ALA A 1 286 ? -12.713 1.856 22.447 1.00 83.56 286 ALA A C 1
ATOM 2257 O O . ALA A 1 286 ? -13.772 2.056 21.856 1.00 83.56 286 ALA A O 1
ATOM 2258 N N . VAL A 1 287 ? -11.532 2.166 21.920 1.00 84.44 287 VAL A N 1
ATOM 2259 C CA . VAL A 1 287 ? -11.376 2.754 20.586 1.00 84.44 287 VAL A CA 1
ATOM 2260 C C . VAL A 1 287 ? -10.119 2.233 19.904 1.00 84.44 287 VAL A C 1
ATOM 2262 O O . VAL A 1 287 ? -9.110 1.957 20.558 1.00 84.44 287 VAL A O 1
ATOM 2265 N N . LEU A 1 288 ? -10.186 2.091 18.583 1.00 85.38 288 LEU A N 1
ATOM 2266 C CA . LEU A 1 288 ? -9.018 1.822 17.761 1.00 85.38 288 LEU A CA 1
ATOM 2267 C C . LEU A 1 288 ? -8.420 3.129 17.268 1.00 85.38 288 LEU A C 1
ATOM 2269 O O . LEU A 1 288 ? -9.115 3.998 16.747 1.00 85.38 288 LEU A O 1
ATOM 2273 N N . TYR A 1 289 ? -7.110 3.232 17.407 1.00 85.50 289 TYR A N 1
ATOM 2274 C CA . TYR A 1 289 ? -6.326 4.361 16.959 1.00 85.50 289 TYR A CA 1
ATOM 2275 C C . TYR A 1 289 ? -5.338 3.879 15.904 1.00 85.50 289 TYR A C 1
ATOM 2277 O O . TYR A 1 289 ? -4.426 3.107 16.209 1.00 85.50 289 TYR A O 1
ATOM 2285 N N . TYR A 1 290 ? -5.550 4.309 14.663 1.00 85.12 290 TYR A N 1
ATOM 2286 C CA . TYR A 1 290 ? -4.692 3.987 13.531 1.00 85.12 290 TYR A CA 1
ATOM 2287 C C . TYR A 1 290 ? -3.822 5.193 13.192 1.00 85.12 290 TYR A C 1
ATOM 2289 O O . TYR A 1 290 ? -4.330 6.290 12.956 1.00 85.12 290 TYR A O 1
ATOM 2297 N N . LYS A 1 291 ? -2.509 4.986 13.168 1.00 85.62 291 LYS A N 1
ATOM 2298 C CA . LYS A 1 291 ? -1.526 5.947 12.677 1.00 85.62 291 LYS A CA 1
ATOM 2299 C C . LYS A 1 291 ? -1.164 5.552 11.253 1.00 85.62 291 LYS A C 1
ATOM 2301 O O . LYS A 1 291 ? -0.507 4.534 11.072 1.00 85.62 291 LYS A O 1
ATOM 2306 N N . ASN A 1 292 ? -1.561 6.377 10.291 1.00 79.62 292 ASN A N 1
ATOM 2307 C CA . ASN A 1 292 ? -1.088 6.333 8.917 1.00 79.62 292 ASN A CA 1
ATOM 2308 C C . ASN A 1 292 ? 0.360 6.839 8.892 1.00 79.62 292 ASN A C 1
ATOM 2310 O O . ASN A 1 292 ? 0.639 7.982 9.256 1.00 79.62 292 ASN A O 1
ATOM 2314 N N . GLY A 1 293 ? 1.292 5.994 8.474 1.00 76.31 293 GLY A N 1
ATOM 2315 C CA . GLY A 1 293 ? 2.692 6.337 8.246 1.00 76.31 293 GLY A CA 1
ATOM 2316 C C . GLY A 1 293 ? 2.930 7.200 7.002 1.00 76.31 293 GLY A C 1
ATOM 2317 O O . GLY A 1 293 ? 4.081 7.469 6.653 1.00 76.31 293 GLY A O 1
ATOM 2318 N N . GLY A 1 294 ? 1.855 7.627 6.338 1.00 74.69 294 GLY A N 1
ATOM 2319 C CA . GLY A 1 294 ? 1.834 8.417 5.119 1.00 74.69 294 GLY A CA 1
ATOM 2320 C C . GLY A 1 294 ? 2.338 7.618 3.929 1.00 74.69 294 GLY A C 1
ATOM 2321 O O . GLY A 1 294 ? 1.977 6.454 3.757 1.00 74.69 294 GLY A O 1
ATOM 2322 N N . ASN A 1 295 ? 3.274 8.210 3.185 1.00 68.31 295 ASN A N 1
ATOM 2323 C CA . ASN A 1 295 ? 4.088 7.542 2.168 1.00 68.31 295 ASN A CA 1
ATOM 2324 C C . ASN A 1 295 ? 5.001 6.468 2.774 1.00 68.31 295 ASN A C 1
ATOM 2326 O O . ASN A 1 295 ? 5.996 6.127 2.141 1.00 68.31 295 ASN A O 1
ATOM 2330 N N . ASN A 1 296 ? 4.777 6.056 4.033 1.00 72.69 296 ASN A N 1
ATOM 2331 C CA . ASN A 1 296 ? 5.465 4.974 4.696 1.00 72.69 296 ASN A CA 1
ATOM 2332 C C . ASN A 1 296 ? 4.565 3.988 5.413 1.00 72.69 296 ASN A C 1
ATOM 2334 O O . ASN A 1 296 ? 4.451 4.043 6.634 1.00 72.69 296 ASN A O 1
ATOM 2338 N N . ALA A 1 297 ? 4.063 3.004 4.667 1.00 73.38 297 ALA A N 1
ATOM 2339 C CA . ALA A 1 297 ? 3.272 1.946 5.264 1.00 73.38 297 ALA A CA 1
ATOM 2340 C C . ALA A 1 297 ? 3.998 1.170 6.385 1.00 73.38 297 ALA A C 1
ATOM 2342 O O . ALA A 1 297 ? 3.350 0.641 7.277 1.00 73.38 297 ALA A O 1
ATOM 2343 N N . ASP A 1 298 ? 5.337 1.074 6.424 1.00 75.88 298 ASP A N 1
ATOM 2344 C CA . ASP A 1 298 ? 6.074 0.440 7.549 1.00 75.88 298 ASP A CA 1
ATOM 2345 C C . ASP A 1 298 ? 6.024 1.242 8.851 1.00 75.88 298 ASP A C 1
ATOM 2347 O O . ASP A 1 298 ? 6.340 0.720 9.919 1.00 75.88 298 ASP A O 1
ATOM 2351 N N . LYS A 1 299 ? 5.602 2.505 8.779 1.00 79.25 299 LYS A N 1
ATOM 2352 C CA . LYS A 1 299 ? 5.309 3.341 9.944 1.00 79.25 299 LYS A CA 1
ATOM 2353 C C . LYS A 1 299 ? 3.835 3.305 10.340 1.00 79.25 299 LYS A C 1
ATOM 2355 O O . LYS A 1 299 ? 3.469 4.030 11.272 1.00 79.25 299 LYS A O 1
ATOM 2360 N N . ASP A 1 300 ? 3.015 2.505 9.657 1.00 84.00 300 ASP A N 1
ATOM 2361 C CA . ASP A 1 300 ? 1.650 2.264 10.096 1.00 84.00 300 ASP A CA 1
ATOM 2362 C C . ASP A 1 300 ? 1.666 1.618 11.477 1.00 84.00 300 ASP A C 1
ATOM 2364 O O . ASP A 1 300 ? 2.550 0.836 11.840 1.00 84.00 300 ASP A O 1
ATOM 2368 N N . SER A 1 301 ? 0.716 2.006 12.313 1.00 87.88 301 SER A N 1
ATOM 2369 C CA . SER A 1 301 ? 0.596 1.449 13.654 1.00 87.88 301 SER A CA 1
ATOM 2370 C C . SER A 1 301 ? -0.852 1.451 14.092 1.00 87.88 301 SER A C 1
ATOM 2372 O O . SER A 1 301 ? -1.580 2.415 13.866 1.00 87.88 301 SER A O 1
ATOM 2374 N N . LEU A 1 302 ? -1.252 0.377 14.764 1.00 90.00 302 LEU A N 1
ATOM 2375 C CA . LEU A 1 302 ? -2.601 0.208 15.272 1.00 90.00 302 LEU A CA 1
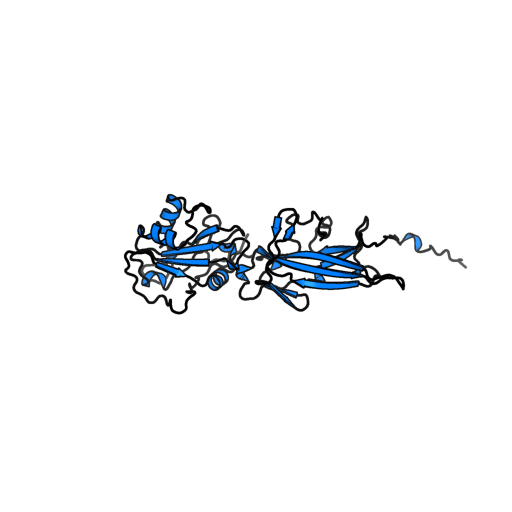ATOM 2376 C C . LEU A 1 302 ? -2.562 -0.025 16.777 1.00 90.00 302 LEU A C 1
ATOM 2378 O O . LEU A 1 302 ? -1.816 -0.869 17.279 1.00 90.00 302 LEU A O 1
ATOM 2382 N N . PHE A 1 303 ? -3.402 0.711 17.492 1.00 89.12 303 PHE A N 1
ATOM 2383 C CA . PHE A 1 303 ? -3.514 0.625 18.938 1.00 89.12 303 PHE A CA 1
ATOM 2384 C C . PHE A 1 303 ? -4.972 0.454 19.340 1.00 89.12 303 PHE A C 1
ATOM 2386 O O . PHE A 1 303 ? -5.849 1.152 18.836 1.00 89.12 303 PHE A O 1
ATOM 2393 N N . LEU A 1 304 ? -5.226 -0.441 20.288 1.00 88.31 304 LEU A N 1
ATOM 2394 C CA . LEU A 1 304 ? -6.487 -0.507 21.014 1.00 88.31 304 LEU A CA 1
ATOM 2395 C C . LEU A 1 304 ? -6.319 0.236 22.336 1.00 88.31 304 LEU A C 1
ATOM 2397 O O . LEU A 1 304 ? -5.482 -0.138 23.160 1.00 88.31 304 LEU A O 1
ATOM 2401 N N . ILE A 1 305 ? -7.118 1.280 22.537 1.00 88.44 305 ILE A N 1
ATOM 2402 C CA . ILE A 1 305 ? -7.158 2.046 23.781 1.00 88.44 305 ILE A CA 1
ATOM 2403 C C . ILE A 1 305 ? -8.403 1.620 24.557 1.00 88.44 305 ILE A C 1
ATOM 2405 O O . ILE A 1 305 ? -9.523 1.747 24.065 1.00 88.44 305 ILE A O 1
ATOM 2409 N N . LEU A 1 306 ? -8.200 1.122 25.774 1.00 87.56 306 LEU A N 1
ATOM 2410 C CA . LEU A 1 306 ? -9.248 0.782 26.732 1.00 87.56 306 LEU A CA 1
ATOM 2411 C C . LEU A 1 306 ? -9.349 1.899 27.770 1.00 87.56 306 LEU A C 1
ATOM 2413 O O . LEU A 1 306 ? -8.366 2.206 28.447 1.00 87.56 306 LEU A O 1
ATOM 2417 N N . THR A 1 307 ? -10.528 2.497 27.904 1.00 89.94 307 THR A N 1
ATOM 2418 C CA . THR A 1 307 ? -10.778 3.530 28.919 1.00 89.94 307 THR A CA 1
ATOM 2419 C C . THR A 1 307 ? -11.021 2.905 30.301 1.00 89.94 307 THR A C 1
ATOM 2421 O O . THR A 1 307 ? -11.314 1.706 30.399 1.00 89.94 307 THR A O 1
ATOM 2424 N N . PRO A 1 308 ? -10.908 3.676 31.397 1.00 89.56 308 PRO A N 1
ATOM 2425 C CA . PRO A 1 308 ? -11.142 3.157 32.740 1.00 89.56 308 PRO A CA 1
ATOM 2426 C C . PRO A 1 308 ? -12.510 2.468 32.875 1.00 89.56 308 PRO A C 1
ATOM 2428 O O . PRO A 1 308 ? -13.540 3.016 32.473 1.00 89.56 308 PRO A O 1
ATOM 2431 N N . GLY A 1 309 ? -12.517 1.265 33.452 1.00 82.81 309 GLY A N 1
ATOM 2432 C CA . GLY A 1 309 ? -13.717 0.433 33.624 1.00 82.81 309 GLY A CA 1
ATOM 2433 C C . GLY A 1 309 ? -14.162 -0.373 32.392 1.00 82.81 309 GLY A C 1
ATOM 2434 O O . GLY A 1 309 ? -15.104 -1.158 32.496 1.00 82.81 309 GLY A O 1
ATOM 2435 N N . ALA A 1 310 ? -13.492 -0.240 31.240 1.00 80.75 310 ALA A N 1
ATOM 2436 C CA . ALA A 1 310 ? -13.806 -1.025 30.044 1.00 80.75 310 ALA A CA 1
ATOM 2437 C C . ALA A 1 310 ? -13.713 -2.538 30.316 1.00 80.75 310 ALA A C 1
ATOM 2439 O O . ALA A 1 310 ? -12.659 -3.049 30.692 1.00 80.75 310 ALA A O 1
ATOM 2440 N N . ASN A 1 311 ? -14.807 -3.276 30.104 1.00 70.62 311 ASN A N 1
ATOM 2441 C CA . ASN A 1 311 ? -14.856 -4.709 30.385 1.00 70.62 311 ASN A CA 1
ATOM 2442 C C . ASN A 1 311 ? -14.526 -5.527 29.136 1.00 70.62 311 ASN A C 1
ATOM 2444 O O . ASN A 1 311 ? -15.241 -5.476 28.138 1.00 70.62 311 ASN A O 1
ATOM 2448 N N . PHE A 1 312 ? -13.503 -6.378 29.238 1.00 60.81 312 PHE A N 1
ATOM 2449 C CA . PHE A 1 312 ? -13.051 -7.200 28.126 1.00 60.81 312 PHE A CA 1
ATOM 2450 C C . PHE A 1 312 ? -14.122 -8.140 27.538 1.00 60.81 312 PHE A C 1
ATOM 2452 O O . PHE A 1 312 ? -14.125 -8.417 26.338 1.00 60.81 312 PHE A O 1
ATOM 2459 N N . ALA A 1 313 ? -15.093 -8.582 28.344 1.00 59.16 313 ALA A N 1
ATOM 2460 C CA . ALA A 1 313 ? -16.201 -9.412 27.867 1.00 59.16 313 ALA A CA 1
ATOM 2461 C C . ALA A 1 313 ? -17.024 -8.747 26.743 1.00 59.16 313 ALA A C 1
ATOM 2463 O O . ALA A 1 313 ? -17.658 -9.452 25.961 1.00 59.16 313 ALA A O 1
ATOM 2464 N N . GLN A 1 314 ? -16.983 -7.415 26.624 1.00 55.16 314 GLN A N 1
ATOM 2465 C CA . GLN A 1 314 ? -17.646 -6.668 25.553 1.00 55.16 314 GLN A CA 1
ATOM 2466 C C . GLN A 1 314 ? -16.901 -6.752 24.208 1.00 55.16 314 GLN A C 1
ATOM 2468 O O . GLN A 1 314 ? -17.528 -6.545 23.173 1.00 55.16 314 GLN A O 1
ATOM 2473 N N . PHE A 1 315 ? -15.603 -7.094 24.201 1.00 56.34 315 PHE A N 1
ATOM 2474 C CA . PHE A 1 315 ? -14.738 -6.973 23.016 1.00 56.34 315 PHE A CA 1
ATOM 2475 C C . PHE A 1 315 ? -14.360 -8.302 22.342 1.00 56.34 315 PHE A C 1
ATOM 2477 O O . PHE A 1 315 ? -13.764 -8.305 21.269 1.00 56.34 315 PHE A O 1
ATOM 2484 N N . LYS A 1 316 ? -14.727 -9.448 22.932 1.00 50.06 316 LYS A N 1
ATOM 2485 C CA . LYS A 1 316 ? -14.352 -10.787 22.433 1.00 50.06 316 LYS A CA 1
ATOM 2486 C C . LYS A 1 316 ? -15.017 -11.172 21.097 1.00 50.06 316 LYS A C 1
ATOM 2488 O O . LYS A 1 316 ? -14.487 -12.021 20.393 1.00 50.06 316 LYS A O 1
ATOM 2493 N N . ASN A 1 317 ? -16.153 -10.545 20.763 1.00 48.38 317 ASN A N 1
ATOM 2494 C CA . ASN A 1 317 ? -17.021 -10.887 19.624 1.00 48.38 317 ASN A CA 1
ATOM 2495 C C . ASN A 1 317 ? -17.437 -9.643 18.812 1.00 48.38 317 ASN A C 1
ATOM 2497 O O . ASN A 1 317 ? -18.626 -9.428 18.566 1.00 48.38 317 ASN A O 1
ATOM 2501 N N . MET A 1 318 ? -16.496 -8.773 18.453 1.00 56.16 318 MET A N 1
ATOM 2502 C CA . MET A 1 318 ? -16.833 -7.529 17.761 1.00 56.16 318 MET A CA 1
ATOM 2503 C C . MET A 1 318 ? -16.565 -7.552 16.269 1.00 56.16 318 MET A C 1
ATOM 2505 O O . MET A 1 318 ? -15.538 -8.051 15.822 1.00 56.16 318 MET A O 1
ATOM 2509 N N . SER A 1 319 ? -17.460 -6.903 15.528 1.00 51.50 319 SER A N 1
ATOM 2510 C CA . SER A 1 319 ? -17.252 -6.540 14.133 1.00 51.50 319 SER A CA 1
ATOM 2511 C C . SER A 1 319 ? -16.598 -5.164 14.072 1.00 51.50 319 SER A C 1
ATOM 2513 O O . SER A 1 319 ? -17.162 -4.176 14.543 1.00 51.50 319 SER A O 1
ATOM 2515 N N . LEU A 1 320 ? -15.411 -5.084 13.477 1.00 53.22 320 LEU A N 1
ATOM 2516 C CA . LEU A 1 320 ? -14.871 -3.798 13.054 1.00 53.22 320 LEU A CA 1
ATOM 2517 C C . LEU A 1 320 ? -15.639 -3.376 11.814 1.00 53.22 320 LEU A C 1
ATOM 2519 O O . LEU A 1 320 ? -15.445 -3.923 10.736 1.00 53.22 320 LEU A O 1
ATOM 2523 N N . LEU A 1 321 ? -16.538 -2.420 11.986 1.00 51.53 321 LEU A N 1
ATOM 2524 C CA . LEU A 1 321 ? -17.073 -1.692 10.854 1.00 51.53 321 LEU A CA 1
ATOM 2525 C C . LEU A 1 321 ? -16.085 -0.551 10.596 1.00 51.53 321 LEU A C 1
ATOM 2527 O O . LEU A 1 321 ? -16.110 0.472 11.279 1.00 51.53 321 LEU A O 1
ATOM 2531 N N . ALA A 1 322 ? -15.126 -0.795 9.707 1.00 43.94 322 ALA A N 1
ATOM 2532 C CA . ALA A 1 322 ? -14.175 0.212 9.258 1.00 43.94 322 ALA A CA 1
ATOM 2533 C C . ALA A 1 322 ? -14.739 0.919 8.021 1.00 43.94 322 ALA A C 1
ATOM 2535 O O . ALA A 1 322 ? -15.251 0.265 7.118 1.00 43.94 322 ALA A O 1
ATOM 2536 N N . GLY A 1 323 ? -14.657 2.248 7.992 1.00 42.25 323 GLY A N 1
ATOM 2537 C CA . GLY A 1 323 ? -15.116 3.048 6.865 1.00 42.25 323 GLY A CA 1
ATOM 2538 C C . GLY A 1 323 ? -15.172 4.538 7.185 1.00 42.25 323 GLY A C 1
ATOM 2539 O O . GLY A 1 323 ? -15.444 4.934 8.322 1.00 42.25 323 GLY A O 1
ATOM 2540 N N . ALA A 1 324 ? -14.928 5.385 6.187 1.00 36.03 324 ALA A N 1
ATOM 2541 C CA . ALA A 1 324 ? -15.241 6.803 6.284 1.00 36.03 324 ALA A CA 1
ATOM 2542 C C . ALA A 1 324 ? -16.769 6.975 6.284 1.00 36.03 324 ALA A C 1
ATOM 2544 O O . ALA A 1 324 ? -17.451 6.556 5.348 1.00 36.03 324 ALA A O 1
ATOM 2545 N N . SER A 1 325 ? -17.312 7.614 7.325 1.00 36.78 325 SER A N 1
ATOM 2546 C CA . SER A 1 325 ? -18.761 7.846 7.485 1.00 36.78 325 SER A CA 1
ATOM 2547 C C . SER A 1 325 ? -19.437 8.561 6.302 1.00 36.78 325 SER A C 1
ATOM 2549 O O . SER A 1 325 ? -20.656 8.529 6.197 1.00 36.78 325 SER A O 1
ATOM 2551 N N . SER A 1 326 ? -18.662 9.187 5.410 1.00 35.22 326 SER A N 1
ATOM 2552 C CA . SER A 1 326 ? -19.153 9.974 4.279 1.00 35.22 326 SER A CA 1
ATOM 2553 C C . SER A 1 326 ? -19.331 9.206 2.962 1.00 35.22 326 SER A C 1
ATOM 2555 O O . SER A 1 326 ? -19.883 9.792 2.038 1.00 35.22 326 SER A O 1
ATOM 2557 N N . TYR A 1 327 ? -18.874 7.949 2.838 1.00 36.94 327 TYR A N 1
ATOM 2558 C CA . TYR A 1 327 ? -18.863 7.230 1.543 1.00 36.94 327 TYR A CA 1
ATOM 2559 C C . TYR A 1 327 ? -19.355 5.779 1.577 1.00 36.94 327 TYR A C 1
ATOM 2561 O O . TYR A 1 327 ? -19.340 5.107 0.548 1.00 36.94 327 TYR A O 1
ATOM 2569 N N . LEU A 1 328 ? -19.787 5.274 2.730 1.00 38.91 328 LEU A N 1
ATOM 2570 C CA . LEU A 1 328 ? -20.210 3.884 2.872 1.00 38.91 328 LEU A CA 1
ATOM 2571 C C . LEU A 1 328 ? -21.570 3.842 3.555 1.00 38.91 328 LEU A C 1
ATOM 2573 O O . LEU A 1 328 ? -21.726 4.394 4.641 1.00 38.91 328 LEU A O 1
ATOM 2577 N N . ASP A 1 329 ? -22.544 3.189 2.921 1.00 33.28 329 ASP A N 1
ATOM 2578 C CA . ASP A 1 329 ? -23.793 2.812 3.576 1.00 33.28 329 ASP A CA 1
ATOM 2579 C C . ASP A 1 329 ? -23.506 1.628 4.506 1.00 33.28 329 ASP A C 1
ATOM 2581 O O . ASP A 1 329 ? -23.136 0.525 4.091 1.00 33.28 329 ASP A O 1
ATOM 2585 N N . TRP A 1 330 ? -23.620 1.885 5.805 1.00 39.03 330 TRP A N 1
ATOM 2586 C CA . TRP A 1 330 ? -23.258 0.951 6.864 1.00 39.03 330 TRP A CA 1
ATOM 2587 C C . TRP A 1 330 ? -24.328 -0.141 6.978 1.00 39.03 330 TRP A C 1
ATOM 2589 O O . TRP A 1 330 ? -25.293 0.004 7.727 1.00 39.03 330 TRP A O 1
ATOM 2599 N N . GLY A 1 331 ? -24.163 -1.244 6.239 1.00 34.69 331 GLY A N 1
ATOM 2600 C CA . GLY A 1 331 ? -25.063 -2.401 6.354 1.00 34.69 331 GLY A CA 1
ATOM 2601 C C . GLY A 1 331 ? -24.962 -3.525 5.316 1.00 34.69 331 GLY A C 1
ATOM 2602 O O . GLY A 1 331 ? -25.742 -4.470 5.403 1.00 34.69 331 GLY A O 1
ATOM 2603 N N . ALA A 1 332 ? -24.055 -3.491 4.340 1.00 30.16 332 ALA A N 1
ATOM 2604 C CA . ALA A 1 332 ? -24.135 -4.445 3.236 1.00 30.16 332 ALA A CA 1
ATOM 2605 C C . ALA A 1 332 ? -23.505 -5.820 3.554 1.00 30.16 332 ALA A C 1
ATOM 2607 O O . ALA A 1 332 ? -22.313 -6.040 3.375 1.00 30.16 332 ALA A O 1
ATOM 2608 N N . THR A 1 333 ? -24.350 -6.791 3.915 1.00 33.94 333 THR A N 1
ATOM 2609 C CA . THR A 1 333 ? -24.181 -8.183 3.436 1.00 33.94 333 THR A CA 1
ATOM 2610 C C . THR A 1 333 ? -24.761 -8.369 2.027 1.00 33.94 333 THR A C 1
ATOM 2612 O O . THR A 1 333 ? -24.847 -9.489 1.529 1.00 33.94 333 THR A O 1
ATOM 2615 N N . GLU A 1 334 ? -25.145 -7.286 1.350 1.00 26.44 334 GLU A N 1
ATOM 2616 C CA . GLU A 1 334 ? -25.750 -7.337 0.026 1.00 26.44 334 GLU A CA 1
ATOM 2617 C C . GLU A 1 334 ? -24.793 -6.831 -1.050 1.00 26.44 334 GLU A C 1
ATOM 2619 O O . GLU A 1 334 ? -24.305 -5.702 -1.025 1.00 26.44 334 GLU A O 1
ATOM 2624 N N . LYS A 1 335 ? -24.563 -7.709 -2.031 1.00 27.09 335 LYS A N 1
ATOM 2625 C CA . LYS A 1 335 ? -24.117 -7.352 -3.374 1.00 27.09 335 LYS A CA 1
ATOM 2626 C C . LYS A 1 335 ? -24.909 -6.134 -3.852 1.00 27.09 335 LYS A C 1
ATOM 2628 O O . LYS A 1 335 ? -26.115 -6.250 -4.056 1.00 27.09 335 LYS A O 1
ATOM 2633 N N . MET A 1 336 ? -24.242 -5.025 -4.153 1.00 22.75 336 MET A N 1
ATOM 2634 C CA . MET A 1 336 ? -24.812 -4.090 -5.119 1.00 22.75 336 MET A CA 1
ATOM 2635 C C . MET A 1 336 ? -24.613 -4.680 -6.518 1.00 22.75 336 MET A C 1
ATOM 2637 O O . MET A 1 336 ? -23.593 -4.474 -7.167 1.00 22.75 336 MET A O 1
ATOM 2641 N N . THR A 1 337 ? -25.582 -5.482 -6.958 1.00 26.12 337 THR A N 1
ATOM 2642 C CA . THR A 1 337 ? -25.864 -5.662 -8.384 1.00 26.12 337 THR A CA 1
ATOM 2643 C C . THR A 1 337 ? -26.969 -4.697 -8.803 1.00 26.12 337 THR A C 1
ATOM 2645 O O . THR A 1 337 ? -28.052 -4.746 -8.222 1.00 26.12 337 THR A O 1
ATOM 2648 N N . ASN A 1 338 ? -26.674 -3.963 -9.886 1.00 24.98 338 ASN A N 1
ATOM 2649 C CA . ASN A 1 338 ? -27.528 -3.174 -10.794 1.00 24.98 338 ASN A CA 1
ATOM 2650 C C . ASN A 1 338 ? -27.985 -1.793 -10.273 1.00 24.98 338 ASN A C 1
ATOM 2652 O O . ASN A 1 338 ? -28.448 -1.690 -9.146 1.00 24.98 338 ASN A O 1
ATOM 2656 N N . ALA A 1 339 ? -27.923 -0.700 -11.045 1.00 28.08 339 ALA A N 1
ATOM 2657 C CA . ALA A 1 339 ? -27.808 -0.516 -12.499 1.00 28.08 339 ALA A CA 1
ATOM 2658 C C . ALA A 1 339 ? -27.022 0.757 -12.853 1.00 28.08 339 ALA A C 1
ATOM 2660 O O . ALA A 1 339 ? -26.975 1.666 -11.994 1.00 28.08 339 ALA A O 1
#

Solvent-accessible surface area (backbone atoms only — not comparable to full-atom values): 20103 Å² total; per-residue (Å²): 134,86,81,85,82,80,81,70,73,71,88,77,60,88,83,81,86,78,82,79,46,82,92,22,56,44,41,28,46,57,66,88,85,54,55,100,83,57,72,59,45,52,43,48,100,88,44,82,56,76,72,83,64,80,66,51,61,37,48,27,89,44,71,41,53,48,76,79,37,45,48,48,27,34,57,64,101,76,60,43,50,39,90,82,47,96,62,56,67,49,76,49,78,41,79,43,66,63,81,53,76,41,68,56,92,87,41,76,48,61,22,39,47,90,40,41,44,78,54,97,59,32,36,32,45,37,82,86,33,28,25,54,32,51,76,37,37,42,35,36,36,39,40,37,42,35,55,54,94,48,93,95,52,72,69,44,79,42,78,34,68,44,64,34,33,22,32,77,65,102,63,81,76,77,82,50,69,39,77,88,46,51,58,50,83,85,57,68,80,82,60,89,46,78,43,83,52,45,47,79,43,56,33,37,42,59,63,44,23,50,55,56,68,20,41,56,59,81,38,85,56,56,56,68,39,66,47,78,45,59,33,31,38,78,35,53,43,100,82,67,79,43,85,71,49,75,44,70,46,19,57,64,60,50,49,49,37,59,78,67,54,45,77,40,71,89,65,38,62,97,39,72,66,56,51,36,56,66,39,36,81,42,64,58,28,40,39,36,41,38,34,43,33,20,83,30,55,90,57,42,41,30,32,40,36,36,20,16,52,24,54,46,86,75,61,80,78,40,36,45,63,79,63,56,86,89,82,57,81,91,75,65,91,62,82,92,73,88,134